Protein AF-A0A2V8HK00-F1 (afdb_monomer)

Foldseek 3Di:
DDPVVLVVVVVVVLVVVDPADPVLVVVLVVQLVPFVLSVLLLPLVVLVVCVVVVVVVDPDAAWDFEQSSAEPVQWDWDADPVGFIFIDGNDRPPTDTDGNVSNLVSHLVSQVRCVVVVNDVDDSVVSSVVSVVVVVVCVVVVHDTRGCRPDPVVVVVVRVVVVPDVVVVVVVVVVQFADADPDDPVVLVVLVVVAPVVVVPPPDDDTHTAGQDDSNCSSDGDGWRDDPDDTDDDDDDDDDPDPDDDDDDPDPDDDDD

Solvent-accessible surface area (backbone atoms only — not comparable to full-atom values): 15952 Å² total; per-residue (Å²): 137,57,69,73,57,54,51,52,52,50,50,55,54,45,53,75,74,43,91,71,58,65,73,46,52,56,46,46,53,57,52,30,70,73,39,71,41,47,31,58,65,61,36,53,75,56,48,62,66,48,45,64,65,48,54,79,77,46,78,93,60,68,69,36,85,32,46,60,74,40,31,70,86,40,50,48,74,52,62,53,97,89,62,46,45,31,47,44,79,74,75,59,95,56,47,45,82,34,44,53,62,56,36,55,52,40,26,43,52,35,44,48,35,32,28,78,72,71,74,38,89,68,54,69,64,59,48,47,49,53,52,50,51,56,50,51,53,36,55,77,74,67,60,76,83,52,45,25,74,72,86,33,58,69,60,35,50,53,56,49,61,76,63,65,48,61,65,61,50,51,52,56,53,55,72,48,48,47,69,79,36,90,65,57,67,73,58,49,52,56,50,58,74,68,48,58,70,71,62,72,68,43,97,56,79,88,84,53,54,32,67,82,58,56,77,85,40,53,86,49,96,78,86,83,74,85,66,103,60,82,82,73,78,84,85,81,82,84,81,81,86,76,83,88,75,90,74,82,79,83,80,81,84,82,80,80,136

pLDDT: mean 76.93, std 23.3, range [20.47, 98.19]

Sequence (257 aa):
MHIDEATREYERWLAARTPVVAGDLQRKHRDMRKDPFRFLRATFYRWVQVTEALAKQLPASPRILAIGDLHVENFGTWRDAEGRLVWGINDFDEADEWPFTYDLIRLAASAILARRIGRIRLKAADICEALLLGYDESLAEGGQPFVLAEEHHWLRDTALNDLRDPVVFWRKLLKRARGEGNVPRPIRTLLGSALPASASASSSSPRFVRRTAGLGSLISASCNRTAGGSPARRKRRCHRRSRGRPARRARFATGIC

Radius of gyration: 21.0 Å; Cα contacts (8 Å, |Δi|>4): 206; chains: 1; bounding box: 59×49×46 Å

Nearest PDB structures (foldseek):
  8i82-assembly1_A  TM=3.324E-01  e=1.751E-01  Streptosporangium roseum
  8axb-assembly1_A  TM=4.466E-01  e=1.978E+00  Scytonema hofmannii
  8i8h-assembly1_A  TM=2.822E-01  e=1.375E+00  Streptosporangium roseum
  2ltv-assembly1_A  TM=3.912E-01  e=2.102E+00  Homo sapiens
  8ea3-assembly1_O  TM=3.096E-01  e=3.413E+00  Scytonema hofmannii

Secondary structure (DSSP, 8-state):
--HHHHHHHHHHHHHHHS---HHHHHHHHHHHTT-HHHHHHH-HHHHHHHHHHHHTTSPP--EEEE-SS--GGGEEEEE-TT--EEEEE---TT-EEEETHHHHHHHHHHHHHHHHTTS--S-HHHHHHHHHHHHHHHHHTT---EETTTT-HHHHHHHHHHH--HHHHHHHHHHHEEEE----HHHHHHHHHTS-HHHHSSSSPPPPEEEPPPTTTTTS--PPP-SSS--PPPPP-------S-------------

Structure (mmCIF, N/CA/C/O backbone):
data_AF-A0A2V8HK00-F1
#
_entry.id   AF-A0A2V8HK00-F1
#
loop_
_atom_site.group_PDB
_atom_site.id
_atom_site.type_symbol
_atom_site.label_atom_id
_atom_site.label_alt_id
_atom_site.label_comp_id
_atom_site.label_asym_id
_atom_site.label_entity_id
_atom_site.label_seq_id
_atom_site.pdbx_PDB_ins_code
_atom_site.Cartn_x
_atom_site.Cartn_y
_atom_site.Cartn_z
_atom_site.occupancy
_atom_site.B_iso_or_equiv
_atom_site.auth_seq_id
_atom_site.auth_comp_id
_atom_site.auth_asym_id
_atom_site.auth_atom_id
_atom_site.pdbx_PDB_model_num
ATOM 1 N N . MET A 1 1 ? -20.428 3.688 -12.304 1.00 75.19 1 MET A N 1
ATOM 2 C CA . MET A 1 1 ? -19.270 3.293 -13.131 1.00 75.19 1 MET A CA 1
ATOM 3 C C . MET A 1 1 ? -18.788 1.907 -12.734 1.00 75.19 1 MET A C 1
ATOM 5 O O . MET A 1 1 ? -18.469 1.689 -11.563 1.00 75.19 1 MET A O 1
ATOM 9 N N . HIS A 1 2 ? -18.774 0.983 -13.695 1.00 89.81 2 HIS A N 1
ATOM 10 C CA . HIS A 1 2 ? -18.240 -0.372 -13.520 1.00 89.81 2 HIS A CA 1
ATOM 11 C C . HIS A 1 2 ? -16.706 -0.359 -13.525 1.00 89.81 2 HIS A C 1
ATOM 13 O O . HIS A 1 2 ? -16.086 0.568 -14.046 1.00 89.81 2 HIS A O 1
ATOM 19 N N . ILE A 1 3 ? -16.073 -1.385 -12.949 1.00 91.06 3 ILE A N 1
ATOM 20 C CA . ILE A 1 3 ? -14.608 -1.435 -12.872 1.00 91.06 3 ILE A CA 1
ATOM 21 C C . ILE A 1 3 ? -13.945 -1.434 -14.254 1.00 91.06 3 ILE A C 1
ATOM 23 O O . ILE A 1 3 ? -12.982 -0.703 -14.452 1.00 91.06 3 ILE A O 1
ATOM 27 N N . ASP A 1 4 ? -14.479 -2.173 -15.226 1.00 93.19 4 ASP A N 1
ATOM 28 C CA . ASP A 1 4 ? -13.868 -2.277 -16.558 1.00 93.19 4 ASP A CA 1
ATOM 29 C C . ASP A 1 4 ? -13.851 -0.936 -17.302 1.00 93.19 4 ASP A C 1
ATOM 31 O O . ASP A 1 4 ? -12.955 -0.643 -18.093 1.00 93.19 4 ASP A O 1
ATOM 35 N N . GLU A 1 5 ? -14.855 -0.098 -17.058 1.00 94.56 5 GLU A N 1
ATOM 36 C CA . GLU A 1 5 ? -14.918 1.271 -17.563 1.00 94.56 5 GLU A CA 1
ATOM 37 C C . GLU A 1 5 ? -13.872 2.157 -16.876 1.00 94.56 5 GLU A C 1
ATOM 39 O O . GLU A 1 5 ? -13.035 2.748 -17.559 1.00 94.56 5 GLU A O 1
ATOM 44 N N . ALA A 1 6 ? -13.826 2.132 -15.539 1.00 93.75 6 ALA A N 1
ATOM 45 C CA . ALA A 1 6 ? -12.843 2.874 -14.751 1.00 93.75 6 ALA A CA 1
ATOM 46 C C . ALA A 1 6 ? -11.393 2.529 -15.138 1.00 93.75 6 ALA A C 1
ATOM 48 O O . ALA A 1 6 ? -10.544 3.412 -15.259 1.00 93.75 6 ALA A O 1
ATOM 49 N N . THR A 1 7 ? -11.099 1.243 -15.353 1.00 94.19 7 THR A N 1
ATOM 50 C CA . THR A 1 7 ? -9.776 0.773 -15.777 1.00 94.19 7 THR A CA 1
ATOM 51 C C . THR A 1 7 ? -9.423 1.278 -17.174 1.00 94.19 7 THR A C 1
ATOM 53 O O . THR A 1 7 ? -8.324 1.795 -17.369 1.00 94.19 7 THR A O 1
ATOM 56 N N . ARG A 1 8 ? -10.352 1.197 -18.138 1.00 94.56 8 ARG A N 1
ATOM 57 C CA . ARG A 1 8 ? -10.130 1.700 -19.505 1.00 94.56 8 ARG A CA 1
ATOM 58 C C . ARG A 1 8 ? -9.914 3.210 -19.537 1.00 94.56 8 ARG A C 1
ATOM 60 O O . ARG A 1 8 ? -9.079 3.695 -20.296 1.00 94.56 8 ARG A O 1
ATOM 67 N N . GLU A 1 9 ? -10.651 3.969 -18.734 1.00 95.25 9 GLU A N 1
ATOM 68 C CA . GLU A 1 9 ? -10.450 5.415 -18.589 1.00 95.25 9 GLU A CA 1
ATOM 69 C C . GLU A 1 9 ? -9.084 5.753 -18.004 1.00 95.25 9 GLU A C 1
ATOM 71 O O . GLU A 1 9 ? -8.350 6.555 -18.586 1.00 95.25 9 GLU A O 1
ATOM 76 N N . TYR A 1 10 ? -8.714 5.095 -16.905 1.00 93.88 10 TYR A N 1
ATOM 77 C CA . TYR A 1 10 ? -7.411 5.284 -16.281 1.00 93.88 10 TYR A CA 1
ATOM 78 C C . TYR A 1 10 ? -6.266 4.959 -17.247 1.00 93.88 10 TYR A C 1
ATOM 80 O O . TYR A 1 10 ? -5.294 5.705 -17.330 1.00 93.88 10 TYR A O 1
ATOM 88 N N . GLU A 1 11 ? -6.380 3.879 -18.016 1.00 94.25 11 GLU A N 1
ATOM 89 C CA . GLU A 1 11 ? -5.340 3.460 -18.958 1.00 94.25 11 GLU A CA 1
ATOM 90 C C . GLU A 1 11 ? -5.217 4.388 -20.163 1.00 94.25 11 GLU A C 1
ATOM 92 O O . GLU A 1 11 ? -4.096 4.686 -20.580 1.00 94.25 11 GLU A O 1
ATOM 97 N N . ARG A 1 12 ? -6.338 4.912 -20.677 1.00 95.38 12 ARG A N 1
ATOM 98 C CA . ARG A 1 12 ? -6.323 5.970 -21.699 1.00 95.38 12 ARG A CA 1
ATOM 99 C C . ARG A 1 12 ? -5.629 7.225 -21.181 1.00 95.38 12 ARG A C 1
ATOM 101 O O . ARG A 1 12 ? -4.757 7.767 -21.857 1.00 95.38 12 ARG A O 1
ATOM 108 N N . TRP A 1 13 ? -5.979 7.661 -19.970 1.00 94.62 13 TRP A N 1
ATOM 109 C CA . TRP A 1 13 ? -5.333 8.805 -19.330 1.00 94.62 13 TRP A CA 1
ATOM 110 C C . TRP A 1 13 ? -3.832 8.564 -19.128 1.00 94.62 13 TRP A C 1
ATOM 112 O O . TRP A 1 13 ? -3.016 9.417 -19.467 1.00 94.62 13 TRP A O 1
ATOM 122 N N . LEU A 1 14 ? -3.454 7.385 -18.636 1.00 91.75 14 LEU A N 1
ATOM 123 C CA . LEU A 1 14 ? -2.068 7.003 -18.386 1.00 91.75 14 LEU A CA 1
ATOM 124 C C . LEU A 1 14 ? -1.236 6.994 -19.676 1.00 91.75 14 LEU A C 1
ATOM 126 O O . LEU A 1 14 ? -0.136 7.547 -19.692 1.00 91.75 14 LEU A O 1
ATOM 130 N N . ALA A 1 15 ? -1.766 6.418 -20.758 1.00 91.94 15 ALA A N 1
ATOM 131 C CA . ALA A 1 15 ? -1.104 6.375 -22.061 1.00 91.94 15 ALA A CA 1
ATOM 132 C C . ALA A 1 15 ? -0.862 7.774 -22.650 1.00 91.94 15 ALA A C 1
ATOM 134 O O . ALA A 1 15 ? 0.130 7.987 -23.343 1.00 91.94 15 ALA A O 1
ATOM 135 N N . ALA A 1 16 ? -1.718 8.746 -22.322 1.00 94.50 16 ALA A N 1
ATOM 136 C CA . ALA A 1 16 ? -1.514 10.142 -22.697 1.00 94.50 16 ALA A CA 1
ATOM 137 C C . ALA A 1 16 ? -0.430 10.855 -21.858 1.00 94.50 16 ALA A C 1
ATOM 139 O O . ALA A 1 16 ? 0.022 11.934 -22.236 1.00 94.50 16 ALA A O 1
ATOM 140 N N . ARG A 1 17 ? -0.010 10.292 -20.713 1.00 91.25 17 ARG A N 1
ATOM 141 C CA . ARG A 1 17 ? 0.993 10.893 -19.808 1.00 91.25 17 ARG A CA 1
ATOM 142 C C . ARG A 1 17 ? 2.379 10.273 -19.913 1.00 91.25 17 ARG A C 1
ATOM 144 O O . ARG A 1 17 ? 3.360 10.946 -19.603 1.00 91.25 17 ARG A O 1
ATOM 151 N N . THR A 1 18 ? 2.477 9.008 -20.303 1.00 87.62 18 THR A N 1
ATOM 152 C CA . THR A 1 18 ? 3.752 8.290 -20.387 1.00 87.62 18 THR A CA 1
ATOM 153 C C . THR A 1 18 ? 3.663 7.144 -21.393 1.00 87.62 18 THR A C 1
ATOM 155 O O . THR A 1 18 ? 2.593 6.551 -21.533 1.00 87.62 18 THR A O 1
ATOM 158 N N . PRO A 1 19 ? 4.773 6.758 -22.051 1.00 86.94 19 PRO A N 1
ATOM 159 C CA . PRO A 1 19 ? 4.806 5.538 -22.845 1.00 86.94 19 PRO A CA 1
ATOM 160 C C . PRO A 1 19 ? 4.410 4.323 -22.000 1.00 86.94 19 PRO A C 1
ATOM 162 O O . PRO A 1 19 ? 4.986 4.080 -20.936 1.00 86.94 19 PRO A O 1
ATOM 165 N N . VAL A 1 20 ? 3.439 3.554 -22.489 1.00 86.06 20 VAL A N 1
ATOM 166 C CA . VAL A 1 20 ? 2.962 2.328 -21.844 1.00 86.06 20 VAL A CA 1
ATOM 167 C C . VAL A 1 20 ? 3.464 1.124 -22.628 1.00 86.06 20 VAL A C 1
ATOM 169 O O . VAL A 1 20 ? 3.204 0.978 -23.820 1.00 86.06 20 VAL A O 1
ATOM 172 N N . VAL A 1 21 ? 4.172 0.225 -21.946 1.00 86.50 21 VAL A N 1
ATOM 173 C CA . VAL A 1 21 ? 4.603 -1.046 -22.531 1.00 86.50 21 VAL A CA 1
ATOM 174 C C . VAL A 1 21 ? 3.441 -2.034 -22.450 1.00 86.50 21 VAL A C 1
ATOM 176 O O . VAL A 1 21 ? 3.120 -2.537 -21.373 1.00 86.50 21 VAL A O 1
ATOM 179 N N . ALA A 1 22 ? 2.821 -2.341 -23.591 1.00 87.06 22 ALA A N 1
ATOM 180 C CA . ALA A 1 22 ? 1.633 -3.199 -23.658 1.00 87.06 22 ALA A CA 1
ATOM 181 C C . ALA A 1 22 ? 1.819 -4.556 -22.950 1.00 87.06 22 ALA A C 1
ATOM 183 O O . ALA A 1 22 ? 0.936 -5.009 -22.221 1.00 87.06 22 ALA A O 1
ATOM 184 N N . GLY A 1 23 ? 2.993 -5.183 -23.093 1.00 87.44 23 GLY A N 1
ATOM 185 C CA . GLY A 1 23 ? 3.302 -6.455 -22.430 1.00 87.44 23 GLY A CA 1
ATOM 186 C C . GLY A 1 23 ? 3.331 -6.374 -20.896 1.00 87.44 23 GLY A C 1
ATOM 187 O O . GLY A 1 23 ? 2.934 -7.332 -20.224 1.00 87.44 23 GLY A O 1
ATOM 188 N N . ASP A 1 24 ? 3.752 -5.237 -20.335 1.00 85.38 24 ASP A N 1
ATOM 189 C CA . ASP A 1 24 ? 3.750 -5.002 -18.887 1.00 85.38 24 ASP A CA 1
ATOM 190 C C . ASP A 1 24 ? 2.343 -4.675 -18.380 1.00 85.38 24 ASP A C 1
ATOM 192 O O . ASP A 1 24 ? 1.948 -5.178 -17.327 1.00 85.38 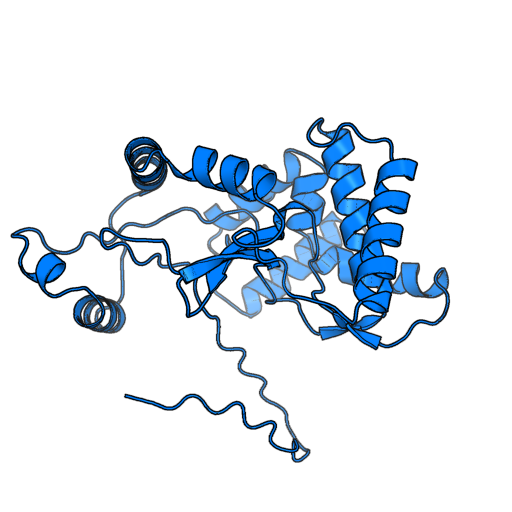24 ASP A O 1
ATOM 196 N N . LEU A 1 25 ? 1.543 -3.942 -19.162 1.00 88.44 25 LEU A N 1
ATOM 197 C CA . LEU A 1 25 ? 0.139 -3.677 -18.838 1.00 88.44 25 LEU A CA 1
ATOM 198 C C . LEU A 1 25 ? -0.692 -4.970 -18.806 1.00 88.44 25 LEU A C 1
ATOM 200 O O . LEU A 1 25 ? -1.369 -5.257 -17.820 1.00 88.44 25 LEU A O 1
ATOM 204 N N . GLN A 1 26 ? -0.559 -5.825 -19.824 1.00 90.62 26 GLN A N 1
ATOM 205 C CA . GLN A 1 26 ? -1.214 -7.139 -19.844 1.00 90.62 26 GLN A CA 1
ATOM 206 C C . GLN A 1 26 ? -0.773 -8.021 -18.671 1.00 90.62 26 GLN A C 1
ATOM 208 O O . GLN A 1 26 ? -1.563 -8.788 -18.115 1.00 90.62 26 GLN A O 1
ATOM 213 N N . ARG A 1 27 ? 0.503 -7.938 -18.275 1.00 89.25 27 ARG A N 1
ATOM 214 C CA . ARG A 1 27 ? 1.000 -8.648 -17.093 1.00 89.25 27 ARG A CA 1
ATOM 215 C C . ARG A 1 27 ? 0.365 -8.110 -15.819 1.00 89.25 27 ARG A C 1
ATOM 217 O O . ARG A 1 27 ? -0.092 -8.924 -15.021 1.00 89.25 27 ARG A O 1
ATOM 224 N N . LYS A 1 28 ? 0.274 -6.785 -15.672 1.00 90.38 28 LYS A N 1
ATOM 225 C CA . LYS A 1 28 ? -0.437 -6.137 -14.566 1.00 90.38 28 LYS A CA 1
ATOM 226 C C . LYS A 1 28 ? -1.869 -6.668 -14.483 1.00 90.38 28 LYS A C 1
ATOM 228 O O . LYS A 1 28 ? -2.275 -7.111 -13.419 1.00 90.38 28 LYS A O 1
ATOM 233 N N . HIS A 1 29 ? -2.594 -6.748 -15.600 1.00 93.06 29 HIS A N 1
ATOM 234 C CA . HIS A 1 29 ? -3.953 -7.314 -15.648 1.00 93.06 29 HIS A CA 1
ATOM 235 C C . HIS A 1 29 ? -4.031 -8.767 -15.194 1.00 93.06 29 HIS A C 1
ATOM 237 O O . HIS A 1 29 ? -4.924 -9.125 -14.428 1.00 93.06 29 HIS A O 1
ATOM 243 N N . ARG A 1 30 ? -3.102 -9.616 -15.647 1.00 94.12 30 ARG A N 1
ATOM 244 C CA . ARG A 1 30 ? -3.041 -11.013 -15.194 1.00 94.12 30 ARG A CA 1
ATOM 245 C C . ARG A 1 30 ? -2.756 -11.111 -13.700 1.00 94.12 30 ARG A C 1
ATOM 247 O O . ARG A 1 30 ? -3.342 -11.955 -13.037 1.00 94.12 30 ARG A O 1
ATOM 254 N N . ASP A 1 31 ? -1.873 -10.267 -13.175 1.00 91.62 31 ASP A N 1
ATOM 255 C CA . ASP A 1 31 ? -1.537 -10.261 -11.753 1.00 91.62 31 ASP A CA 1
ATOM 256 C C . ASP A 1 31 ? -2.676 -9.706 -10.885 1.00 91.62 31 ASP A C 1
ATOM 258 O O . ASP A 1 31 ? -2.922 -10.252 -9.812 1.00 91.62 31 ASP A O 1
ATOM 262 N N . MET A 1 32 ? -3.409 -8.692 -11.361 1.00 93.38 32 MET A N 1
ATOM 263 C CA . MET A 1 32 ? -4.623 -8.174 -10.711 1.00 93.38 32 MET A CA 1
ATOM 264 C C . MET A 1 32 ? -5.703 -9.245 -10.571 1.00 93.38 32 MET A C 1
ATOM 266 O O . MET A 1 32 ? -6.367 -9.314 -9.545 1.00 93.38 32 MET A O 1
ATOM 270 N N . ARG A 1 33 ? -5.856 -10.106 -11.582 1.00 94.50 33 ARG A N 1
ATOM 271 C CA . ARG A 1 33 ? -6.862 -11.178 -11.597 1.00 94.50 33 ARG A CA 1
ATOM 272 C C . ARG A 1 33 ? -6.576 -12.333 -10.638 1.00 94.50 33 ARG A C 1
ATOM 274 O O . ARG A 1 33 ? -7.453 -13.162 -10.435 1.00 94.50 33 ARG A O 1
ATOM 281 N N . LYS A 1 34 ? -5.370 -12.420 -10.071 1.00 95.38 34 LYS A N 1
ATOM 282 C CA . LYS A 1 34 ? -4.993 -13.546 -9.202 1.00 95.38 34 LYS A CA 1
ATOM 283 C C . LYS A 1 34 ? -5.759 -13.557 -7.889 1.00 95.38 34 LYS A C 1
ATOM 285 O O . LYS A 1 34 ? -6.042 -14.638 -7.388 1.00 95.38 34 LYS A O 1
ATOM 290 N N . ASP A 1 35 ? -6.060 -12.384 -7.336 1.00 96.06 35 ASP A N 1
ATOM 291 C CA . ASP A 1 35 ? -6.835 -12.268 -6.108 1.00 96.06 35 ASP A CA 1
ATOM 292 C C . ASP A 1 35 ? -7.286 -10.825 -5.808 1.00 96.06 35 ASP A C 1
ATOM 294 O O . ASP A 1 35 ? -6.683 -9.864 -6.300 1.00 96.06 35 ASP A O 1
ATOM 298 N N . PRO A 1 36 ? -8.300 -10.654 -4.934 1.00 95.62 36 PRO A N 1
ATOM 299 C CA . PRO A 1 36 ? -8.813 -9.340 -4.551 1.00 95.62 36 PRO A CA 1
ATOM 300 C C . PRO A 1 36 ? -7.781 -8.409 -3.904 1.00 95.62 36 PRO A C 1
ATOM 302 O O . PRO A 1 36 ? -7.864 -7.193 -4.068 1.00 95.62 36 PRO A O 1
ATOM 305 N N . PHE A 1 37 ? -6.809 -8.949 -3.164 1.00 95.69 37 PHE A N 1
ATOM 306 C CA . PHE A 1 37 ? -5.805 -8.135 -2.483 1.00 95.69 37 PHE A CA 1
ATOM 307 C C . PHE A 1 37 ? -4.845 -7.487 -3.490 1.00 95.69 37 PHE A C 1
ATOM 309 O O . PHE A 1 37 ? -4.577 -6.288 -3.421 1.00 95.69 37 PHE A O 1
ATOM 316 N N . ARG A 1 38 ? -4.371 -8.250 -4.479 1.00 94.56 38 ARG A N 1
ATOM 317 C CA . ARG A 1 38 ? -3.579 -7.730 -5.602 1.00 94.56 38 ARG A CA 1
ATOM 318 C C . ARG A 1 38 ? -4.366 -6.725 -6.428 1.00 94.56 38 ARG A C 1
ATOM 320 O O . ARG A 1 38 ? -3.801 -5.707 -6.818 1.00 94.56 38 ARG A O 1
ATOM 327 N N . PHE A 1 39 ? -5.647 -6.989 -6.664 1.00 95.06 39 PHE A N 1
ATOM 328 C CA . PHE A 1 39 ? -6.525 -6.048 -7.342 1.00 95.06 39 PHE A CA 1
ATOM 329 C C . PHE A 1 39 ? -6.575 -4.694 -6.610 1.00 95.06 39 PHE A C 1
ATOM 331 O O . PHE A 1 39 ? -6.203 -3.690 -7.212 1.00 95.06 39 PHE A O 1
ATOM 338 N N . LEU A 1 40 ? -6.891 -4.670 -5.304 1.00 94.75 40 LEU A N 1
ATOM 339 C CA . LEU A 1 40 ? -6.953 -3.434 -4.500 1.00 94.75 40 LEU A CA 1
ATOM 340 C C . LEU A 1 40 ? -5.678 -2.586 -4.630 1.00 94.75 40 LEU A C 1
ATOM 342 O O . LEU A 1 40 ? -5.756 -1.367 -4.805 1.00 94.75 40 LEU A O 1
ATOM 346 N N . ARG A 1 41 ? -4.514 -3.240 -4.555 1.00 92.25 41 ARG A N 1
ATOM 347 C CA . ARG A 1 41 ? -3.194 -2.597 -4.645 1.00 92.25 41 ARG A CA 1
ATOM 348 C C . ARG A 1 41 ? -2.879 -2.032 -6.022 1.00 92.25 41 ARG A C 1
ATOM 350 O O . ARG A 1 41 ? -2.136 -1.076 -6.157 1.00 92.25 41 ARG A O 1
ATOM 357 N N . ALA A 1 42 ? -3.388 -2.654 -7.075 1.00 92.31 42 ALA A N 1
ATOM 358 C CA . ALA A 1 42 ? -3.078 -2.251 -8.440 1.00 92.31 42 ALA A CA 1
ATOM 359 C C . ALA A 1 42 ? -3.998 -1.145 -8.972 1.00 92.31 42 ALA A C 1
ATOM 361 O O . ALA A 1 42 ? -3.705 -0.566 -10.029 1.00 92.31 42 ALA A O 1
ATOM 362 N N . THR A 1 43 ? -5.107 -0.889 -8.274 1.00 93.12 43 THR A N 1
ATOM 363 C CA . THR A 1 43 ? -6.187 0.003 -8.698 1.00 93.12 43 THR A CA 1
ATOM 364 C C . THR A 1 43 ? -6.417 1.147 -7.707 1.00 93.12 43 THR A C 1
ATOM 366 O O . THR A 1 43 ? -7.555 1.405 -7.317 1.00 93.12 43 THR A O 1
ATOM 369 N N . PHE A 1 44 ? -5.363 1.864 -7.301 1.00 92.56 44 PHE A N 1
ATOM 370 C CA . PHE A 1 44 ? -5.509 3.054 -6.447 1.00 92.56 44 PHE A CA 1
ATOM 371 C C . PHE A 1 44 ? -6.437 4.119 -7.064 1.00 92.56 44 PHE A C 1
ATOM 373 O O . PHE A 1 44 ? -7.278 4.681 -6.372 1.00 92.56 44 PHE A O 1
ATOM 380 N N . TYR A 1 45 ? -6.412 4.307 -8.389 1.00 92.31 45 TYR A N 1
ATOM 381 C CA . TYR A 1 45 ? -7.372 5.182 -9.083 1.00 92.31 45 TYR A CA 1
ATOM 382 C C . TYR A 1 45 ? -8.834 4.817 -8.778 1.00 92.31 45 TYR A C 1
ATOM 384 O O . TYR A 1 45 ? -9.689 5.691 -8.659 1.00 92.31 45 TYR A O 1
ATOM 392 N N . ARG A 1 46 ? -9.130 3.520 -8.613 1.00 92.62 46 ARG A N 1
ATOM 393 C CA . ARG A 1 46 ? -10.473 3.057 -8.269 1.00 92.62 46 ARG A CA 1
ATOM 394 C C . ARG A 1 46 ? -10.803 3.368 -6.817 1.00 92.62 46 ARG A C 1
ATOM 396 O O . ARG A 1 46 ? -11.951 3.688 -6.533 1.00 92.62 46 ARG A O 1
ATOM 403 N N . TRP A 1 47 ? -9.818 3.288 -5.923 1.00 91.81 47 TRP A N 1
ATOM 404 C CA . TRP A 1 47 ? -9.975 3.693 -4.528 1.00 91.81 47 TRP A CA 1
ATOM 405 C C . TRP A 1 47 ? -10.428 5.143 -4.423 1.00 91.81 47 TRP A C 1
ATOM 407 O O . TRP A 1 47 ? -11.453 5.407 -3.812 1.00 91.81 47 TRP A O 1
ATOM 417 N N . VAL A 1 48 ? -9.743 6.051 -5.117 1.00 90.94 48 VAL A N 1
ATOM 418 C CA . VAL A 1 48 ? -10.093 7.479 -5.142 1.00 90.94 48 VAL A CA 1
ATOM 419 C C . VAL A 1 48 ? -11.538 7.719 -5.603 1.00 90.94 48 VAL A C 1
ATOM 421 O O . VAL A 1 48 ? -12.248 8.541 -5.040 1.00 90.94 48 VAL A O 1
ATOM 424 N N . GLN A 1 49 ? -12.021 6.965 -6.590 1.00 90.38 49 GLN A N 1
ATOM 425 C CA . GLN A 1 49 ? -13.404 7.102 -7.065 1.00 90.38 49 GLN A CA 1
ATOM 426 C C . GLN A 1 49 ? -14.445 6.591 -6.062 1.00 90.38 49 GLN A C 1
ATOM 428 O O . GLN A 1 49 ? -15.578 7.064 -6.055 1.00 90.38 49 GLN A O 1
ATOM 433 N N . VAL A 1 50 ? -14.107 5.580 -5.254 1.00 88.75 50 VAL A N 1
ATOM 434 C CA . VAL A 1 50 ? -15.039 5.043 -4.248 1.00 88.75 50 VAL A CA 1
ATOM 435 C C . VAL A 1 50 ? -14.959 5.800 -2.928 1.00 88.75 50 VAL A C 1
ATOM 437 O O . VAL A 1 50 ? -15.940 5.807 -2.186 1.00 88.75 50 VAL A O 1
ATOM 440 N N . THR A 1 51 ? -13.840 6.467 -2.636 1.00 85.69 51 THR A N 1
ATOM 441 C CA . THR A 1 51 ? -13.698 7.246 -1.405 1.00 85.69 51 THR A CA 1
ATOM 442 C C . THR A 1 51 ? -14.627 8.451 -1.372 1.00 85.69 51 THR A C 1
ATOM 444 O O . THR A 1 51 ? -15.071 8.813 -0.293 1.00 85.69 51 THR A O 1
ATOM 447 N N . GLU A 1 52 ? -15.017 9.030 -2.509 1.00 78.56 52 GLU A N 1
ATOM 448 C CA . GLU A 1 52 ? -16.054 10.077 -2.547 1.00 78.56 52 GLU A CA 1
ATOM 449 C C . GLU A 1 52 ? -17.415 9.575 -2.044 1.00 78.56 52 GLU A C 1
ATOM 451 O O . GLU A 1 52 ? -18.131 10.283 -1.335 1.00 78.56 52 GLU A O 1
ATOM 456 N N . ALA A 1 53 ? -17.777 8.335 -2.381 1.00 83.25 53 ALA A N 1
ATOM 457 C CA . ALA A 1 53 ? -18.998 7.714 -1.879 1.00 83.25 53 ALA A CA 1
ATOM 458 C C . ALA A 1 53 ? -18.870 7.354 -0.391 1.00 83.25 53 ALA A C 1
ATOM 460 O O . ALA A 1 53 ? -19.829 7.514 0.365 1.00 83.25 53 ALA A O 1
ATOM 461 N N . LEU A 1 54 ? -17.679 6.914 0.027 1.00 83.25 54 LEU A N 1
ATOM 462 C CA . LEU A 1 54 ? -17.358 6.624 1.423 1.00 83.25 54 LEU A CA 1
ATOM 463 C C . LEU A 1 54 ? -17.382 7.892 2.291 1.00 83.25 54 LEU A C 1
ATOM 465 O O . LEU A 1 54 ? -17.864 7.839 3.415 1.00 83.25 54 LEU A O 1
ATOM 469 N N . ALA A 1 55 ? -16.946 9.037 1.757 1.00 83.88 55 ALA A N 1
ATOM 470 C CA . ALA A 1 55 ? -16.930 10.330 2.445 1.00 83.88 55 ALA A CA 1
ATOM 471 C C . ALA A 1 55 ? -18.293 10.688 3.045 1.00 83.88 55 ALA A C 1
ATOM 473 O O . ALA A 1 55 ? -18.369 11.258 4.125 1.00 83.88 55 ALA A O 1
ATOM 474 N N . LYS A 1 56 ? -19.375 10.324 2.344 1.00 84.75 56 LYS A N 1
ATOM 475 C CA . LYS A 1 56 ? -20.760 10.586 2.759 1.00 84.75 56 LYS A CA 1
ATOM 476 C C . LYS A 1 56 ? -21.217 9.725 3.940 1.00 84.75 56 LYS A C 1
ATOM 478 O O . LYS A 1 56 ? -22.238 10.030 4.540 1.00 84.75 56 LYS A O 1
ATOM 483 N N . GLN A 1 57 ? -20.504 8.639 4.229 1.00 87.69 57 GLN A N 1
ATOM 484 C CA . GLN A 1 57 ? -20.820 7.678 5.292 1.00 87.69 57 GLN A CA 1
ATOM 485 C C . GLN A 1 57 ? -19.903 7.830 6.508 1.00 87.69 57 GLN A C 1
ATOM 487 O O . GLN A 1 57 ? -20.132 7.188 7.530 1.00 87.69 57 GLN A O 1
ATOM 492 N N . LEU A 1 58 ? -18.851 8.642 6.397 1.00 87.06 58 LEU A N 1
ATOM 493 C CA . LEU A 1 58 ? -17.873 8.841 7.455 1.00 87.06 58 LEU A CA 1
ATOM 494 C C . LEU A 1 58 ? -18.102 10.179 8.160 1.00 87.06 58 LEU A C 1
ATOM 496 O O . LEU A 1 58 ? -18.479 11.158 7.512 1.00 87.06 58 LEU A O 1
ATOM 500 N N . PRO A 1 59 ? -17.827 10.256 9.472 1.00 88.00 59 PRO A N 1
ATOM 501 C CA . PRO A 1 59 ? -17.809 11.531 10.166 1.00 88.00 59 PRO A CA 1
ATOM 502 C C . PRO A 1 59 ? -16.725 12.443 9.583 1.00 88.00 59 PRO A C 1
ATOM 504 O O . PRO A 1 59 ? -15.654 11.992 9.153 1.00 88.00 59 PRO A O 1
ATOM 507 N N . ALA A 1 60 ? -16.991 13.750 9.612 1.00 88.62 60 ALA A N 1
ATOM 508 C CA . ALA A 1 60 ? -15.987 14.748 9.279 1.00 88.62 60 ALA A CA 1
ATOM 509 C C . ALA A 1 60 ? -14.741 14.523 10.149 1.00 88.62 60 ALA A C 1
ATOM 511 O O . ALA A 1 60 ? -14.835 14.384 11.365 1.00 88.62 60 ALA A O 1
ATOM 512 N N . SER A 1 61 ? -13.579 14.444 9.507 1.00 92.50 61 SER A N 1
ATOM 513 C CA . SER A 1 61 ? -12.317 14.074 10.150 1.00 92.50 61 SER A CA 1
ATOM 514 C C . SER A 1 61 ? -11.210 15.045 9.729 1.00 92.50 61 SER A C 1
ATOM 516 O O . SER A 1 61 ? -11.240 15.521 8.586 1.00 92.50 61 SER A O 1
ATOM 518 N N . PRO A 1 62 ? -10.222 15.338 10.599 1.00 94.19 62 PRO A N 1
ATOM 519 C CA . PRO A 1 62 ? -9.084 16.177 10.249 1.00 94.19 62 PRO A CA 1
ATOM 520 C C . PRO A 1 62 ? -8.373 15.688 8.990 1.00 94.19 62 PRO A C 1
ATOM 522 O O . PRO A 1 62 ? -8.151 14.486 8.801 1.00 94.19 62 PRO A O 1
ATOM 525 N N . ARG A 1 63 ? -8.008 16.641 8.131 1.00 94.44 63 ARG A N 1
ATOM 526 C CA . ARG A 1 63 ? -7.188 16.373 6.953 1.00 94.44 63 ARG A CA 1
ATOM 527 C C . ARG A 1 63 ? -5.723 16.453 7.347 1.00 94.44 63 ARG A C 1
ATOM 529 O O . ARG A 1 63 ? -5.298 17.445 7.933 1.00 94.44 63 ARG A O 1
ATOM 536 N N . ILE A 1 64 ? -4.972 15.420 7.001 1.00 94.25 64 ILE A N 1
ATOM 537 C CA . ILE A 1 64 ? -3.530 15.331 7.217 1.00 94.25 64 ILE A CA 1
ATOM 538 C C . ILE A 1 64 ? -2.845 15.034 5.888 1.00 94.25 64 ILE A C 1
ATOM 540 O O . ILE A 1 64 ? -3.506 14.683 4.909 1.00 94.25 64 ILE A O 1
ATOM 544 N N . LEU A 1 65 ? -1.517 15.141 5.860 1.00 95.50 65 LEU A N 1
ATOM 545 C CA . LEU A 1 65 ? -0.737 14.564 4.773 1.00 95.50 65 LEU A CA 1
ATOM 546 C C . LEU A 1 65 ? -0.808 13.035 4.886 1.00 95.50 65 LEU A C 1
ATOM 548 O O . LEU A 1 65 ? -0.04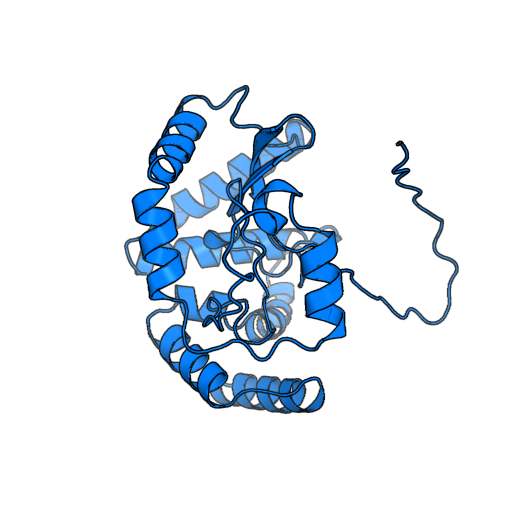4 12.422 5.628 1.00 95.50 65 LEU A O 1
ATOM 552 N N . ALA A 1 66 ? -1.777 12.453 4.189 1.00 93.31 66 ALA A N 1
ATOM 553 C CA . ALA A 1 66 ? -2.035 11.025 4.154 1.00 93.31 66 ALA A CA 1
ATOM 554 C C . ALA A 1 66 ? -1.168 10.352 3.083 1.00 93.31 66 ALA A C 1
ATOM 556 O O . ALA A 1 66 ? -0.696 10.993 2.143 1.00 93.31 66 ALA A O 1
ATOM 557 N N . ILE A 1 67 ? -0.987 9.045 3.215 1.00 94.00 67 ILE A N 1
ATOM 558 C CA . ILE A 1 67 ? -0.212 8.188 2.315 1.00 94.00 67 ILE A CA 1
ATOM 559 C C . ILE A 1 67 ? -0.976 7.919 1.019 1.00 94.00 67 ILE A C 1
ATOM 561 O O . ILE A 1 67 ? -0.373 7.821 -0.049 1.00 94.00 67 ILE A O 1
ATOM 565 N N . GLY A 1 68 ? -2.301 7.778 1.105 1.00 92.12 68 GLY A N 1
ATOM 566 C CA . GLY A 1 68 ? -3.163 7.480 -0.031 1.00 92.12 68 GLY A CA 1
ATOM 567 C C . GLY A 1 68 ? -3.222 5.981 -0.313 1.00 92.12 68 GLY A C 1
ATOM 568 O O . GLY A 1 68 ? -4.252 5.352 -0.068 1.00 92.12 68 GLY A O 1
ATOM 569 N N . ASP A 1 69 ? -2.137 5.382 -0.816 1.00 93.06 69 ASP A N 1
ATOM 570 C CA . ASP A 1 69 ? -2.105 3.958 -1.204 1.00 93.06 69 ASP A CA 1
ATOM 571 C C . ASP A 1 69 ? -1.768 2.992 -0.045 1.00 93.06 69 ASP A C 1
ATOM 573 O O . ASP A 1 69 ? -1.251 1.894 -0.257 1.00 93.06 69 ASP A O 1
ATOM 577 N N . LEU A 1 70 ? -2.090 3.361 1.201 1.00 94.94 70 LEU A N 1
ATOM 578 C CA . LEU A 1 70 ? -1.714 2.563 2.368 1.00 94.94 70 LEU A CA 1
ATOM 579 C C . LEU A 1 70 ? -2.351 1.163 2.353 1.00 94.94 70 LEU A C 1
ATOM 581 O O . LEU A 1 70 ? -3.569 0.994 2.279 1.00 94.94 70 LEU A O 1
ATOM 585 N N . HIS A 1 71 ? -1.515 0.132 2.466 1.00 94.94 71 HIS A N 1
ATOM 586 C CA . HIS A 1 71 ? -1.938 -1.268 2.512 1.00 94.94 71 HIS A CA 1
ATOM 587 C C . HIS A 1 71 ? -0.912 -2.137 3.261 1.00 94.94 71 HIS A C 1
ATOM 589 O O . HIS A 1 71 ? 0.253 -1.759 3.363 1.00 94.94 71 HIS A O 1
ATOM 595 N N . VAL A 1 72 ? -1.268 -3.349 3.709 1.00 94.31 72 VAL A N 1
ATOM 596 C CA . VAL A 1 72 ? -0.355 -4.188 4.530 1.00 94.31 72 VAL A CA 1
ATOM 597 C C . VAL A 1 72 ? 1.005 -4.489 3.874 1.00 94.31 72 VAL A C 1
ATOM 599 O O . VAL A 1 72 ? 2.012 -4.577 4.562 1.00 94.31 72 VAL A O 1
ATOM 602 N N . GLU A 1 73 ? 1.087 -4.576 2.540 1.00 90.44 73 GLU A N 1
ATOM 603 C CA . GLU A 1 73 ? 2.366 -4.761 1.821 1.00 90.44 73 GLU A CA 1
ATOM 604 C C . GLU A 1 73 ? 3.136 -3.444 1.555 1.00 90.44 73 GLU A C 1
ATOM 606 O O . GLU A 1 73 ? 4.114 -3.438 0.807 1.00 90.44 73 GLU A O 1
ATOM 611 N N . ASN A 1 74 ? 2.679 -2.311 2.099 1.00 90.94 74 ASN A N 1
ATOM 612 C CA . ASN A 1 74 ? 3.356 -1.014 1.985 1.00 90.94 74 ASN A CA 1
ATOM 613 C C . ASN A 1 74 ? 4.429 -0.884 3.073 1.00 90.94 74 ASN A C 1
ATOM 615 O O . ASN A 1 74 ? 5.375 -0.104 2.922 1.00 90.94 74 ASN A O 1
ATOM 619 N N . PHE A 1 75 ? 4.292 -1.682 4.134 1.00 90.50 75 PHE A N 1
ATOM 620 C CA . PHE A 1 75 ? 5.219 -1.765 5.244 1.00 90.50 75 PHE A CA 1
ATOM 621 C C . PHE A 1 75 ? 6.439 -2.616 4.901 1.00 90.50 75 PHE A C 1
ATOM 623 O O . PHE A 1 75 ? 6.370 -3.578 4.134 1.00 90.50 75 PHE A O 1
ATOM 630 N N . GLY A 1 76 ? 7.585 -2.251 5.455 1.00 87.50 76 GLY A N 1
ATOM 631 C CA . GLY A 1 76 ? 8.833 -2.979 5.279 1.00 87.50 76 GLY A CA 1
ATOM 632 C C . GLY A 1 76 ? 9.961 -2.308 6.035 1.00 87.50 76 GLY A C 1
ATOM 633 O O . GLY A 1 76 ? 9.725 -1.401 6.825 1.00 87.50 76 GLY A O 1
ATOM 634 N N . THR A 1 77 ? 11.178 -2.788 5.803 1.00 87.12 77 THR A N 1
ATOM 635 C CA . THR A 1 77 ? 12.341 -2.386 6.591 1.00 87.12 77 THR A CA 1
ATOM 636 C C . THR A 1 77 ? 13.397 -1.675 5.757 1.00 87.12 77 THR A C 1
ATOM 638 O O . THR A 1 77 ? 13.709 -2.108 4.641 1.00 87.12 77 THR A O 1
ATOM 641 N N . TRP A 1 78 ? 14.014 -0.647 6.328 1.00 85.75 78 TRP A N 1
ATOM 642 C CA . TRP A 1 78 ? 15.190 0.036 5.783 1.00 85.75 78 TRP A CA 1
ATOM 643 C C . TRP A 1 78 ? 16.177 0.370 6.904 1.00 85.75 78 TRP A C 1
ATOM 645 O O . TRP A 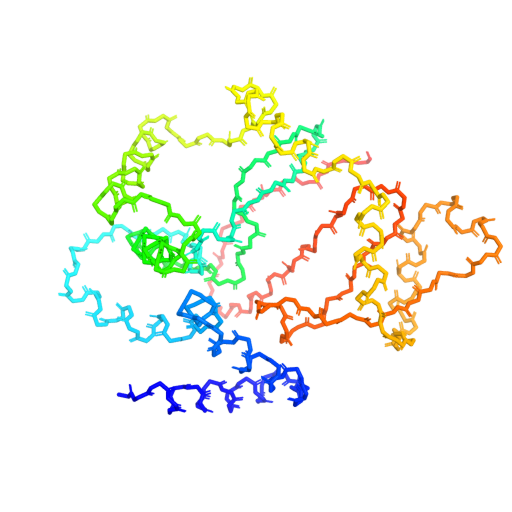1 78 ? 15.928 0.074 8.069 1.00 85.75 78 TRP A O 1
ATOM 655 N N . ARG A 1 79 ? 17.331 0.935 6.540 1.00 86.75 79 ARG A N 1
ATOM 656 C CA . ARG A 1 79 ? 18.306 1.444 7.506 1.00 86.75 79 ARG A CA 1
ATOM 657 C C . ARG A 1 79 ? 18.259 2.963 7.543 1.00 86.75 79 ARG A C 1
ATOM 659 O O . ARG A 1 79 ? 18.157 3.578 6.479 1.00 86.75 79 ARG A O 1
ATOM 666 N N . ASP A 1 80 ? 18.293 3.532 8.741 1.00 87.31 80 ASP A N 1
ATOM 667 C CA . ASP A 1 80 ? 18.445 4.975 8.938 1.00 87.31 80 ASP A CA 1
ATOM 668 C C . ASP A 1 80 ? 19.901 5.432 8.722 1.00 87.31 80 ASP A C 1
ATOM 670 O O . ASP A 1 80 ? 20.732 4.669 8.215 1.00 87.31 80 ASP A O 1
ATOM 674 N N . ALA A 1 81 ? 20.193 6.696 9.041 1.00 87.56 81 ALA A N 1
ATOM 675 C CA . ALA A 1 81 ? 21.517 7.286 8.851 1.00 87.56 81 ALA A CA 1
ATOM 676 C C . ALA A 1 81 ? 22.587 6.619 9.734 1.00 87.56 81 ALA A C 1
ATOM 678 O O . ALA A 1 81 ? 23.733 6.484 9.312 1.00 87.56 81 ALA A O 1
ATOM 679 N N . GLU A 1 82 ? 22.192 6.126 10.905 1.00 88.12 82 GLU A N 1
ATOM 680 C CA . GLU A 1 82 ? 23.032 5.415 11.869 1.00 88.12 82 GLU A CA 1
ATOM 681 C C . GLU A 1 82 ? 23.133 3.909 11.556 1.00 88.12 82 GLU A C 1
ATOM 683 O O . GLU A 1 82 ? 23.835 3.156 12.231 1.00 88.12 82 GLU A O 1
ATOM 688 N N . GLY A 1 83 ? 22.437 3.438 10.518 1.00 86.69 83 GLY A N 1
ATOM 689 C CA . GLY A 1 83 ? 22.430 2.041 10.105 1.00 86.69 83 GLY A CA 1
ATOM 690 C C . GLY A 1 83 ? 21.491 1.144 10.918 1.00 86.69 83 GLY A C 1
ATOM 691 O O . GLY A 1 83 ? 21.491 -0.074 10.691 1.00 86.69 83 GLY A O 1
ATOM 692 N N . ARG A 1 84 ? 20.675 1.695 11.824 1.00 87.69 84 ARG A N 1
ATOM 693 C CA . ARG A 1 84 ? 19.677 0.959 12.614 1.00 87.69 84 ARG A CA 1
ATOM 694 C C . ARG A 1 84 ? 18.546 0.479 11.712 1.00 87.69 84 ARG A C 1
ATOM 696 O O . ARG A 1 84 ? 18.174 1.138 10.744 1.00 87.69 84 ARG A O 1
ATOM 703 N N . LEU A 1 85 ? 18.021 -0.712 11.999 1.00 88.06 85 LEU A N 1
ATOM 704 C CA . LEU A 1 85 ? 16.925 -1.292 11.224 1.00 88.06 85 LEU A CA 1
ATOM 705 C C . LEU A 1 85 ? 15.604 -0.651 11.661 1.00 88.06 85 LEU A C 1
ATOM 707 O O . LEU A 1 85 ? 15.186 -0.824 12.802 1.00 88.06 85 LEU A O 1
ATOM 711 N N . VAL A 1 86 ? 14.956 0.056 10.744 1.00 89.62 86 VAL A N 1
ATOM 712 C CA . VAL A 1 86 ? 13.669 0.727 10.949 1.00 89.62 86 VAL A CA 1
ATOM 713 C C . VAL A 1 86 ? 12.592 -0.033 10.193 1.00 89.62 86 VAL A C 1
ATOM 715 O O . VAL A 1 86 ? 12.845 -0.533 9.093 1.00 89.62 86 VAL A O 1
ATOM 718 N N . TRP A 1 87 ? 11.398 -0.113 10.773 1.00 90.31 87 TRP A N 1
ATOM 719 C CA . TRP A 1 87 ? 10.197 -0.605 10.111 1.00 90.31 87 TRP A CA 1
ATOM 720 C C . TRP A 1 87 ? 9.203 0.535 9.894 1.00 90.31 87 TRP A C 1
ATOM 722 O O . TRP A 1 87 ? 9.065 1.428 10.722 1.00 90.31 87 TRP A O 1
ATOM 732 N N . GLY A 1 88 ? 8.496 0.508 8.770 1.00 90.88 88 GLY A N 1
ATOM 733 C CA . GLY A 1 88 ? 7.424 1.458 8.507 1.00 90.88 88 GLY A CA 1
ATOM 734 C C . GLY A 1 88 ? 7.030 1.497 7.038 1.00 90.88 88 GLY A C 1
ATOM 735 O O . GLY A 1 88 ? 7.190 0.518 6.307 1.00 90.88 88 GLY A O 1
ATOM 736 N N . ILE A 1 89 ? 6.510 2.641 6.600 1.00 91.12 89 ILE A N 1
ATOM 737 C CA . ILE A 1 89 ? 5.923 2.839 5.271 1.00 91.12 89 ILE A CA 1
ATOM 738 C C . ILE A 1 89 ? 7.015 3.139 4.233 1.00 91.12 89 ILE A C 1
ATOM 740 O O . ILE A 1 89 ? 7.848 4.020 4.423 1.00 91.12 89 ILE A O 1
ATOM 744 N N . ASN A 1 90 ? 7.013 2.403 3.116 1.00 83.31 90 ASN A N 1
ATOM 745 C CA . ASN A 1 90 ? 8.083 2.471 2.109 1.00 83.31 90 ASN A CA 1
ATOM 746 C C . ASN A 1 90 ? 7.822 3.373 0.892 1.00 83.31 90 ASN A C 1
ATOM 748 O O . ASN A 1 90 ? 8.754 3.582 0.112 1.00 83.31 90 ASN A O 1
ATOM 752 N N . ASP A 1 91 ? 6.583 3.795 0.648 1.00 82.69 91 ASP A N 1
ATOM 753 C CA . ASP A 1 91 ? 6.184 4.478 -0.591 1.00 82.69 91 ASP A CA 1
ATOM 754 C C . ASP A 1 91 ? 5.143 5.561 -0.296 1.00 82.69 91 ASP A C 1
ATOM 756 O O . ASP A 1 91 ? 4.303 5.369 0.580 1.00 82.69 91 ASP A O 1
ATOM 760 N N . PHE A 1 92 ? 5.256 6.686 -1.001 1.00 89.12 92 PHE A N 1
ATOM 761 C CA . PHE A 1 92 ? 4.479 7.918 -0.812 1.00 89.12 92 PHE A CA 1
ATOM 762 C C . PHE A 1 92 ? 4.155 8.583 -2.165 1.00 89.12 92 PHE A C 1
ATOM 764 O O . PHE A 1 92 ? 3.921 9.792 -2.220 1.00 89.12 92 PHE A O 1
ATOM 771 N N . ASP A 1 93 ? 4.201 7.830 -3.272 1.00 86.25 93 ASP A N 1
ATOM 772 C CA . ASP A 1 93 ? 3.938 8.345 -4.626 1.00 86.25 93 ASP A CA 1
ATOM 773 C C . ASP A 1 93 ? 2.497 8.921 -4.762 1.00 86.25 93 ASP A C 1
ATOM 775 O O . ASP A 1 93 ? 2.251 9.801 -5.592 1.00 86.25 93 ASP A O 1
ATOM 779 N N . GLU A 1 94 ? 1.57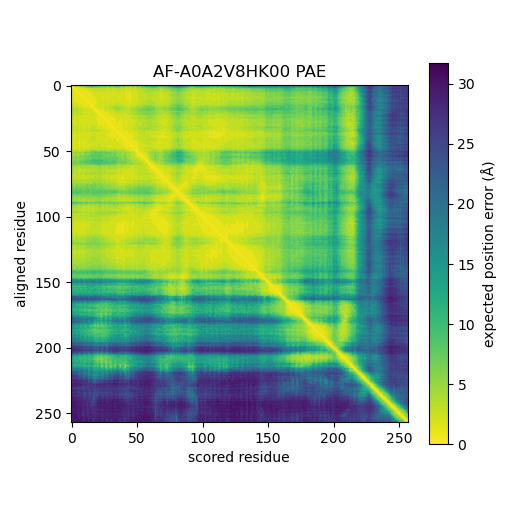4 8.492 -3.895 1.00 90.75 94 GLU A N 1
ATOM 780 C CA . GLU A 1 94 ? 0.143 8.827 -3.867 1.00 90.75 94 GLU A CA 1
ATOM 781 C C . GLU A 1 94 ? -0.257 9.734 -2.687 1.00 90.75 94 GLU A C 1
ATOM 783 O O . GLU A 1 94 ? -1.448 9.967 -2.459 1.00 90.75 94 GLU A O 1
ATOM 788 N N . ALA A 1 95 ? 0.724 10.263 -1.949 1.00 93.06 95 ALA A N 1
ATOM 789 C CA . ALA A 1 95 ? 0.475 11.083 -0.772 1.00 93.06 95 ALA A CA 1
ATOM 790 C C . ALA A 1 95 ? -0.163 12.438 -1.127 1.00 93.06 95 ALA A C 1
ATOM 792 O O . ALA A 1 95 ? 0.302 13.155 -2.021 1.00 93.06 95 ALA A O 1
ATOM 793 N N . ASP A 1 96 ? -1.203 12.820 -0.386 1.00 94.25 96 ASP A N 1
ATOM 794 C CA . ASP A 1 96 ? -1.860 14.125 -0.511 1.00 94.25 96 ASP A CA 1
ATOM 795 C C . ASP A 1 96 ? -2.608 14.494 0.783 1.00 94.25 96 ASP A C 1
ATOM 797 O O . ASP A 1 96 ? -2.623 13.736 1.753 1.00 94.25 96 ASP A O 1
ATOM 801 N N . GLU A 1 97 ? -3.246 15.661 0.812 1.00 94.81 97 GLU A N 1
ATOM 802 C CA . GLU A 1 97 ? -4.062 16.088 1.951 1.00 94.81 97 GLU A CA 1
ATOM 803 C C . GLU A 1 97 ? -5.441 15.406 1.952 1.00 94.81 97 GLU A C 1
ATOM 805 O O . GLU A 1 97 ? -6.350 15.821 1.226 1.00 94.81 97 GLU A O 1
ATOM 810 N N . TRP A 1 98 ? -5.640 14.403 2.812 1.00 91.56 98 TRP A N 1
ATOM 811 C CA . TRP A 1 98 ? -6.894 13.643 2.945 1.00 91.56 98 TRP A CA 1
ATOM 812 C C . TRP A 1 98 ? -7.319 13.497 4.410 1.00 91.56 98 TRP A C 1
ATOM 814 O O . TRP A 1 98 ? -6.478 13.608 5.304 1.00 91.56 98 TRP A O 1
ATOM 824 N N . PRO A 1 99 ? -8.608 13.223 4.687 1.00 93.06 99 PRO A N 1
ATOM 825 C CA . PRO A 1 99 ? -9.024 12.748 6.002 1.00 93.06 99 PRO A CA 1
ATOM 826 C C . PRO A 1 99 ? -8.192 11.533 6.434 1.00 93.06 99 PRO A C 1
ATOM 828 O O . PRO A 1 99 ? -8.082 10.572 5.672 1.00 93.06 99 PRO A O 1
ATOM 831 N N . PHE A 1 100 ? -7.634 11.550 7.649 1.00 92.69 100 PHE A N 1
ATOM 832 C CA . PHE A 1 100 ? -6.764 10.464 8.140 1.00 92.69 100 PHE A CA 1
ATOM 833 C C . PHE A 1 100 ? -7.449 9.082 8.107 1.00 92.69 100 PHE A C 1
ATOM 835 O O . PHE A 1 100 ? -6.811 8.051 7.893 1.00 92.69 100 PHE A O 1
ATOM 842 N N . THR A 1 101 ? -8.778 9.067 8.253 1.00 93.69 101 THR A N 1
ATOM 843 C CA . THR A 1 101 ? -9.612 7.862 8.206 1.00 93.69 101 THR A CA 1
ATOM 844 C C . THR A 1 101 ? -9.499 7.107 6.884 1.00 93.69 101 THR A C 1
ATOM 846 O O . THR A 1 101 ? -9.724 5.900 6.858 1.00 93.69 101 THR A O 1
ATOM 849 N N . TYR A 1 102 ? -9.115 7.766 5.788 1.00 94.06 102 TYR A N 1
ATOM 850 C CA . TYR A 1 102 ? -8.994 7.114 4.483 1.00 94.06 102 TYR A CA 1
ATOM 851 C C . TYR A 1 102 ? -7.859 6.096 4.461 1.00 94.06 102 TYR A C 1
ATOM 853 O O . TYR A 1 102 ? -8.047 4.997 3.940 1.00 94.06 102 TYR A O 1
ATOM 861 N N . ASP A 1 103 ? -6.719 6.432 5.061 1.00 94.31 103 ASP A N 1
ATOM 862 C CA . ASP A 1 103 ? -5.585 5.518 5.182 1.00 94.31 103 ASP A CA 1
ATOM 863 C C . ASP A 1 103 ? -5.920 4.352 6.116 1.00 94.31 103 ASP A C 1
ATOM 865 O O . ASP A 1 103 ? -5.659 3.200 5.765 1.00 94.31 103 ASP A O 1
ATOM 869 N N . LEU A 1 104 ? -6.570 4.619 7.256 1.00 94.88 104 LEU A N 1
ATOM 870 C CA . LEU A 1 104 ? -6.996 3.574 8.197 1.00 94.88 104 LEU A CA 1
ATOM 871 C C . LEU A 1 104 ? -7.974 2.587 7.552 1.00 94.88 104 LEU A C 1
ATOM 873 O O . LEU A 1 104 ? -7.785 1.372 7.630 1.00 94.88 104 LEU A O 1
ATOM 877 N N . ILE A 1 105 ? -8.991 3.096 6.855 1.00 95.19 105 ILE A N 1
ATOM 878 C CA . ILE A 1 105 ? -9.993 2.265 6.180 1.00 95.19 105 ILE A CA 1
ATOM 879 C C . ILE A 1 105 ? -9.361 1.504 5.013 1.00 95.19 105 ILE A C 1
ATOM 881 O O . ILE A 1 105 ? -9.649 0.317 4.835 1.00 95.19 105 ILE A O 1
ATOM 885 N N . ARG A 1 106 ? -8.459 2.128 4.240 1.00 95.81 106 ARG A N 1
ATOM 886 C CA . ARG A 1 106 ? -7.733 1.429 3.167 1.00 95.81 106 ARG A CA 1
ATOM 887 C C . ARG A 1 106 ? -6.870 0.304 3.727 1.00 95.81 106 ARG A C 1
ATOM 889 O O . ARG A 1 106 ? -6.903 -0.811 3.197 1.00 95.81 106 ARG A O 1
ATOM 896 N N . LEU A 1 107 ? -6.144 0.571 4.810 1.00 97.12 107 LEU A N 1
ATOM 897 C CA . LEU A 1 107 ? -5.285 -0.403 5.467 1.00 97.12 107 LEU A CA 1
ATOM 898 C C . LEU A 1 107 ? -6.102 -1.585 5.997 1.00 97.12 107 LEU A C 1
ATOM 900 O O . LEU A 1 107 ? -5.781 -2.730 5.662 1.00 97.12 107 LEU A O 1
ATOM 904 N N . ALA A 1 108 ? -7.199 -1.321 6.711 1.00 97.25 108 ALA A N 1
ATOM 905 C CA . ALA A 1 108 ? -8.124 -2.342 7.204 1.00 97.25 108 ALA A CA 1
ATOM 906 C C . ALA A 1 108 ? -8.730 -3.170 6.061 1.00 97.25 108 ALA A C 1
ATOM 908 O O . ALA A 1 108 ? -8.689 -4.403 6.092 1.00 97.25 108 ALA A O 1
ATOM 909 N N . ALA A 1 109 ? -9.208 -2.518 4.995 1.00 96.50 109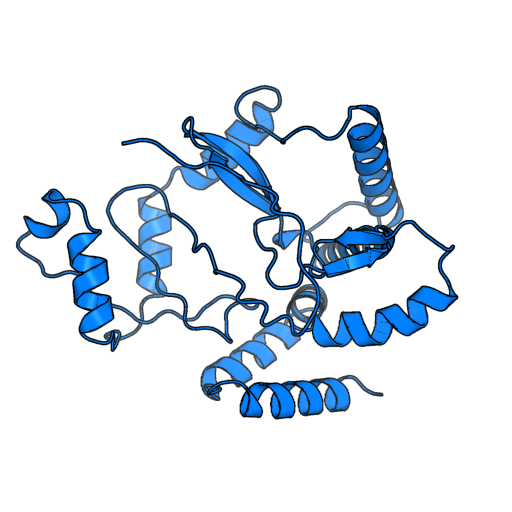 ALA A N 1
ATOM 910 C CA . ALA A 1 109 ? -9.713 -3.202 3.807 1.00 96.50 109 ALA A CA 1
ATOM 911 C C . ALA A 1 109 ? -8.642 -4.116 3.195 1.00 96.50 109 ALA A C 1
ATOM 913 O O . ALA A 1 109 ? -8.916 -5.275 2.875 1.00 96.50 109 ALA A O 1
ATOM 914 N N . SER A 1 110 ? -7.399 -3.640 3.091 1.00 97.50 110 SER A N 1
ATOM 915 C CA . SER A 1 110 ? -6.287 -4.435 2.573 1.00 97.50 110 SER A CA 1
ATOM 916 C C . SER A 1 110 ? -5.987 -5.660 3.447 1.00 97.50 110 SER A C 1
ATOM 918 O O . SER A 1 110 ? -5.790 -6.752 2.914 1.00 97.50 110 SER A O 1
ATOM 920 N N . ALA A 1 111 ? -6.031 -5.522 4.774 1.00 97.88 111 ALA A N 1
ATOM 921 C CA . ALA A 1 111 ? -5.813 -6.618 5.713 1.00 97.88 111 ALA A CA 1
ATOM 922 C C . ALA A 1 111 ? -6.948 -7.655 5.649 1.00 97.88 111 ALA A C 1
ATOM 924 O O . ALA A 1 111 ? -6.695 -8.860 5.60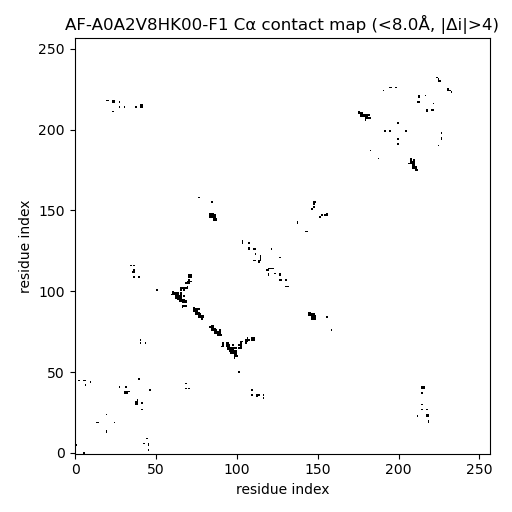3 1.00 97.88 111 ALA A O 1
ATOM 925 N N . ILE A 1 112 ? -8.201 -7.209 5.533 1.00 98.19 112 ILE A N 1
ATOM 926 C CA . ILE A 1 112 ? -9.364 -8.088 5.348 1.00 98.19 112 ILE A CA 1
ATOM 927 C C . ILE A 1 112 ? -9.278 -8.847 4.015 1.00 98.19 112 ILE A C 1
ATOM 929 O O . ILE A 1 112 ? -9.585 -10.041 3.958 1.00 98.19 112 ILE A O 1
ATOM 933 N N . LEU A 1 113 ? -8.830 -8.205 2.932 1.00 97.56 113 LEU A N 1
ATOM 934 C CA . LEU A 1 113 ? -8.603 -8.897 1.658 1.00 97.56 113 LEU A CA 1
ATOM 935 C C . LEU A 1 113 ? -7.422 -9.874 1.740 1.00 97.56 113 LEU A C 1
ATOM 937 O O . LEU A 1 113 ? -7.514 -10.976 1.201 1.00 97.56 113 LEU A O 1
ATOM 941 N N . ALA A 1 114 ? -6.348 -9.524 2.451 1.00 96.94 114 ALA A N 1
ATOM 942 C CA . ALA A 1 114 ? -5.229 -10.427 2.717 1.00 96.94 114 ALA A CA 1
ATOM 943 C C . ALA A 1 114 ? -5.665 -11.654 3.543 1.00 96.94 114 ALA A C 1
ATOM 945 O O . ALA A 1 114 ? -5.225 -12.774 3.275 1.00 96.94 114 ALA A O 1
ATOM 946 N N . ARG A 1 115 ? -6.594 -11.476 4.489 1.00 96.44 115 ARG A N 1
ATOM 947 C CA . ARG A 1 115 ? -7.245 -12.572 5.217 1.00 96.44 115 ARG A CA 1
ATOM 948 C C . ARG A 1 115 ? -8.004 -13.509 4.278 1.00 96.44 115 ARG A C 1
ATOM 950 O O . ARG A 1 115 ? -7.853 -14.721 4.387 1.00 96.44 115 ARG A O 1
ATOM 957 N N . ARG A 1 116 ? -8.782 -12.981 3.322 1.00 95.56 116 ARG A N 1
ATOM 958 C CA . ARG A 1 116 ? -9.546 -13.805 2.355 1.00 95.56 116 ARG A CA 1
ATOM 959 C C . ARG A 1 116 ? -8.669 -14.739 1.517 1.00 95.56 116 ARG A C 1
ATOM 961 O O . ARG A 1 116 ? -9.167 -15.746 1.032 1.00 95.56 116 ARG A O 1
ATOM 968 N N . ILE A 1 117 ? -7.385 -14.423 1.368 1.00 95.75 117 ILE A N 1
ATOM 969 C CA . ILE A 1 117 ? -6.405 -15.254 0.654 1.00 95.75 117 ILE A CA 1
ATOM 970 C C . ILE A 1 117 ? -5.456 -16.020 1.586 1.00 95.75 117 ILE A C 1
ATOM 972 O O . ILE A 1 117 ? -4.392 -16.460 1.155 1.00 95.75 117 ILE A O 1
ATOM 976 N N . GLY A 1 118 ? -5.803 -16.148 2.869 1.00 93.69 118 GLY A N 1
ATOM 977 C CA . GLY A 1 118 ? -5.062 -16.952 3.843 1.00 93.69 118 GLY A CA 1
ATOM 978 C C . GLY A 1 118 ? -3.732 -16.356 4.313 1.00 93.69 118 GLY A C 1
ATOM 979 O O . GLY A 1 118 ? -2.947 -17.063 4.941 1.00 93.69 118 GLY A O 1
ATOM 980 N N . ARG A 1 119 ? -3.450 -15.075 4.030 1.00 92.62 119 ARG A N 1
ATOM 981 C CA . ARG A 1 119 ? -2.205 -14.411 4.471 1.00 92.62 119 ARG A CA 1
ATOM 982 C C . ARG A 1 119 ? -2.269 -13.869 5.893 1.00 92.62 119 ARG A C 1
ATOM 984 O O . ARG A 1 119 ? -1.235 -13.737 6.532 1.00 92.62 119 ARG A O 1
ATOM 991 N N . ILE A 1 120 ? -3.467 -13.542 6.364 1.00 94.19 120 ILE A N 1
ATOM 992 C CA . ILE A 1 120 ? -3.730 -13.076 7.727 1.00 94.19 120 ILE A CA 1
ATOM 993 C C . ILE A 1 120 ? -4.768 -14.011 8.339 1.00 94.19 120 ILE A C 1
ATOM 995 O O . ILE A 1 120 ? -5.757 -14.343 7.688 1.00 94.19 120 ILE A O 1
ATOM 999 N N . ARG A 1 121 ? -4.529 -14.451 9.578 1.00 94.88 121 ARG A N 1
ATOM 1000 C CA . ARG A 1 121 ? -5.387 -15.421 10.284 1.00 94.88 121 ARG A CA 1
ATOM 1001 C C . ARG A 1 121 ? -6.362 -14.787 11.283 1.00 94.88 121 ARG A C 1
ATOM 1003 O O . ARG A 1 121 ? -7.226 -15.487 11.795 1.00 94.88 121 ARG A O 1
ATOM 1010 N N . LEU A 1 122 ? -6.245 -13.484 11.527 1.00 95.12 122 LEU A N 1
ATOM 1011 C CA . LEU A 1 122 ? -7.125 -12.720 12.417 1.00 95.12 122 LEU A CA 1
ATOM 1012 C C . LEU A 1 122 ? -8.551 -12.602 11.851 1.00 95.12 122 LEU A C 1
ATOM 1014 O O . LEU A 1 122 ? -8.752 -12.673 10.630 1.00 95.12 122 LEU A O 1
ATOM 1018 N N . LYS A 1 123 ? -9.557 -12.410 12.715 1.00 96.94 123 LYS A N 1
ATOM 1019 C CA . LYS A 1 123 ? -10.914 -12.061 12.262 1.00 96.94 123 LYS A CA 1
ATOM 1020 C C . LYS A 1 123 ? -10.941 -10.604 11.799 1.00 96.94 123 LYS A C 1
ATOM 1022 O O . LYS A 1 123 ? -10.061 -9.816 12.114 1.00 96.94 123 LYS A O 1
ATOM 1027 N N . ALA A 1 124 ? -11.959 -10.241 11.017 1.00 96.69 124 ALA A N 1
ATOM 1028 C CA . ALA A 1 124 ? -12.088 -8.869 10.520 1.00 96.69 124 ALA A CA 1
ATOM 1029 C C . ALA A 1 124 ? -12.238 -7.843 11.659 1.00 96.69 124 ALA A C 1
ATOM 1031 O O . ALA A 1 124 ? -11.661 -6.768 11.559 1.00 96.69 124 ALA A O 1
ATOM 1032 N N . ALA A 1 125 ? -12.959 -8.195 12.731 1.00 97.38 125 ALA A N 1
ATOM 1033 C CA . ALA A 1 125 ? -13.084 -7.359 13.925 1.00 97.38 125 ALA A CA 1
ATOM 1034 C C . ALA A 1 125 ? -11.720 -7.151 14.599 1.00 97.38 125 ALA A C 1
ATOM 1036 O O . ALA A 1 125 ? -11.285 -6.011 14.702 1.00 97.38 125 ALA A O 1
ATOM 1037 N N . ASP A 1 126 ? -11.006 -8.240 14.907 1.00 98.00 126 ASP A N 1
ATOM 1038 C CA . ASP A 1 126 ? -9.673 -8.193 15.526 1.00 98.00 126 ASP A CA 1
ATOM 1039 C C . ASP A 1 126 ? -8.659 -7.389 14.685 1.00 98.00 126 ASP A C 1
ATOM 1041 O O . ASP A 1 126 ? -7.793 -6.710 15.223 1.00 98.00 126 ASP A O 1
ATOM 1045 N N . ILE A 1 127 ? -8.760 -7.442 13.348 1.00 97.75 127 ILE A N 1
ATOM 1046 C CA . ILE A 1 127 ? -7.937 -6.616 12.447 1.00 97.75 127 ILE A CA 1
ATOM 1047 C C . ILE A 1 127 ? -8.225 -5.129 12.662 1.00 97.75 127 ILE A C 1
ATOM 1049 O O . ILE A 1 127 ? -7.292 -4.338 12.778 1.00 97.75 127 ILE A O 1
ATOM 1053 N N . CYS A 1 128 ? -9.499 -4.735 12.659 1.00 97.50 128 CYS A N 1
ATOM 1054 C CA . CYS A 1 128 ? -9.882 -3.338 12.834 1.00 97.50 128 CYS A CA 1
ATOM 1055 C C . CYS A 1 128 ? -9.525 -2.834 14.235 1.00 97.50 128 CYS A C 1
ATOM 1057 O O . CYS A 1 128 ? -9.011 -1.730 14.359 1.00 97.50 128 CYS A O 1
ATOM 1059 N N . GLU A 1 129 ? -9.756 -3.651 15.262 1.00 97.94 129 GLU A N 1
ATOM 1060 C CA . GLU A 1 129 ? -9.415 -3.341 16.649 1.00 97.94 129 GLU A CA 1
ATOM 1061 C C . GLU A 1 129 ? -7.910 -3.133 16.818 1.00 97.94 129 GLU A C 1
ATOM 1063 O O . GLU A 1 129 ? -7.499 -2.081 17.293 1.00 97.94 129 GLU A O 1
ATOM 1068 N N . ALA A 1 130 ? -7.080 -4.060 16.328 1.00 96.88 130 ALA A N 1
ATOM 1069 C CA . ALA A 1 130 ? -5.626 -3.926 16.403 1.00 96.88 130 ALA A CA 1
ATOM 1070 C C . ALA A 1 130 ? -5.104 -2.679 15.669 1.00 96.88 130 ALA A C 1
ATOM 1072 O O . ALA A 1 130 ? -4.169 -2.032 16.133 1.00 96.88 130 ALA A O 1
ATOM 1073 N N . LEU A 1 131 ? -5.701 -2.329 14.522 1.00 96.75 131 LEU A N 1
ATOM 1074 C CA . LEU A 1 131 ? -5.328 -1.124 13.777 1.00 96.75 131 LEU A CA 1
ATOM 1075 C C . LEU A 1 131 ? -5.719 0.160 14.510 1.00 96.75 131 LEU A C 1
ATOM 1077 O O . LEU A 1 131 ? -4.942 1.108 14.500 1.00 96.75 131 LEU A O 1
ATOM 1081 N N . LEU A 1 132 ? -6.910 0.203 15.110 1.00 96.00 132 LEU A N 1
ATOM 1082 C CA . LEU A 1 132 ? -7.371 1.370 15.859 1.00 96.00 132 LEU A CA 1
ATOM 1083 C C . LEU A 1 132 ? -6.584 1.543 17.155 1.00 96.00 132 LEU A C 1
ATOM 1085 O O . LEU A 1 132 ? -6.126 2.649 17.411 1.00 96.00 132 LEU A O 1
ATOM 1089 N N . LEU A 1 133 ? -6.373 0.459 17.906 1.00 96.88 133 LEU A N 1
ATOM 1090 C CA . LEU A 1 133 ? -5.589 0.468 19.138 1.00 96.88 133 LEU A CA 1
ATOM 1091 C C . LEU A 1 133 ? -4.169 0.973 18.875 1.00 96.88 133 LEU A C 1
ATOM 1093 O O . LEU A 1 133 ? -3.753 1.959 19.468 1.00 96.88 133 LEU A O 1
ATOM 1097 N N . GLY A 1 134 ? -3.464 0.377 17.907 1.00 94.12 134 GLY A N 1
ATOM 1098 C CA . GLY A 1 134 ? -2.099 0.798 17.594 1.00 94.12 134 GLY A CA 1
ATOM 1099 C C . GLY A 1 134 ? -2.009 2.226 17.042 1.00 94.12 134 GLY A C 1
ATOM 1100 O O . GLY A 1 134 ? -0.997 2.895 17.231 1.00 94.12 134 GLY A O 1
ATOM 1101 N N . TYR A 1 135 ? -3.051 2.714 16.360 1.00 94.38 135 TYR A N 1
ATOM 1102 C CA . TYR A 1 135 ? -3.100 4.107 15.910 1.00 94.38 135 TYR A CA 1
ATOM 1103 C C . TYR A 1 135 ? -3.321 5.076 17.080 1.00 94.38 135 TYR A C 1
ATOM 1105 O O . TYR A 1 135 ? -2.656 6.107 17.139 1.00 94.38 135 TYR A O 1
ATOM 1113 N N . ASP A 1 136 ? -4.227 4.742 18.000 1.00 95.31 136 ASP A N 1
ATOM 1114 C CA . ASP A 1 136 ? -4.549 5.545 19.183 1.00 95.31 136 ASP A CA 1
ATOM 1115 C C . ASP A 1 136 ? -3.367 5.625 20.158 1.00 95.31 136 ASP A C 1
ATOM 1117 O O . ASP A 1 136 ? -2.933 6.722 20.507 1.00 95.31 136 ASP A O 1
ATOM 1121 N N . GLU A 1 137 ? -2.766 4.480 20.496 1.00 94.94 137 GLU A N 1
ATOM 1122 C CA . GLU A 1 137 ? -1.572 4.399 21.349 1.00 94.94 137 GLU A CA 1
ATOM 1123 C C . GLU A 1 137 ? -0.417 5.214 20.755 1.00 94.94 137 GLU A C 1
ATOM 1125 O O . GLU A 1 137 ? 0.172 6.060 21.428 1.00 94.94 137 GLU A O 1
ATOM 1130 N N . SER A 1 138 ? -0.155 5.053 19.453 1.00 93.06 138 SER A N 1
ATOM 1131 C CA . SER A 1 138 ? 0.914 5.794 18.781 1.00 93.06 138 SER A CA 1
ATOM 1132 C C . SER A 1 138 ? 0.674 7.307 18.792 1.00 93.06 138 SER A C 1
ATOM 1134 O O . SER A 1 138 ? 1.625 8.077 18.935 1.00 93.06 138 SER A O 1
ATOM 1136 N N . LEU A 1 139 ? -0.580 7.754 18.661 1.00 93.12 139 LEU A N 1
ATOM 1137 C CA . LEU A 1 139 ? -0.922 9.171 18.782 1.00 93.12 139 LEU A CA 1
ATOM 1138 C C . LEU A 1 139 ? -0.740 9.685 20.214 1.00 93.12 139 LEU A C 1
ATOM 1140 O O . LEU A 1 139 ? -0.197 10.778 20.387 1.00 93.12 139 LEU A O 1
ATOM 1144 N N . ALA A 1 140 ? -1.157 8.914 21.220 1.00 95.31 140 ALA A N 1
ATOM 1145 C CA . ALA A 1 140 ? -1.008 9.270 22.630 1.00 95.31 140 ALA A CA 1
ATOM 1146 C C . ALA A 1 140 ? 0.470 9.406 23.042 1.00 95.31 140 ALA A C 1
ATOM 1148 O O . ALA A 1 140 ? 0.823 10.303 23.806 1.00 95.31 140 ALA A O 1
ATOM 1149 N N . GLU A 1 141 ? 1.345 8.576 22.473 1.00 92.94 141 GLU A N 1
ATOM 1150 C CA . GLU A 1 141 ? 2.799 8.598 22.686 1.00 92.94 141 GLU A CA 1
ATOM 1151 C C . GLU A 1 141 ? 3.536 9.661 21.841 1.00 92.94 141 GLU A C 1
ATOM 1153 O O . GLU A 1 141 ? 4.760 9.810 21.923 1.00 92.94 141 GLU A O 1
ATOM 1158 N N . GLY A 1 142 ? 2.811 10.425 21.017 1.00 93.38 142 GLY A N 1
ATOM 1159 C CA . GLY A 1 142 ? 3.367 11.503 20.195 1.00 93.38 142 GLY A CA 1
ATOM 1160 C C . GLY A 1 142 ? 4.007 11.054 18.877 1.00 93.38 142 GLY A C 1
ATOM 1161 O O . GLY A 1 142 ? 4.677 11.861 18.233 1.00 93.38 142 GLY A O 1
ATOM 1162 N N . GLY A 1 143 ? 3.786 9.807 18.453 1.00 88.69 143 GLY A N 1
ATOM 1163 C CA . GLY A 1 143 ? 4.223 9.262 17.168 1.00 88.69 143 GLY A CA 1
ATOM 1164 C C . GLY A 1 143 ? 5.738 9.090 17.066 1.00 88.69 143 GLY A C 1
ATOM 1165 O O . GLY A 1 143 ? 6.444 9.975 16.583 1.00 88.69 143 GLY A O 1
ATOM 1166 N N . GLN A 1 144 ? 6.245 7.923 17.463 1.00 86.81 144 GLN A N 1
ATOM 1167 C CA . GLN A 1 144 ? 7.673 7.603 17.403 1.00 86.81 144 GLN A CA 1
ATOM 1168 C C . GLN A 1 144 ? 8.030 6.733 16.185 1.00 86.81 144 GLN A C 1
ATOM 1170 O O . GLN A 1 144 ? 7.202 5.956 15.696 1.00 86.81 144 GLN A O 1
ATOM 1175 N N . PRO A 1 145 ? 9.265 6.836 15.657 1.00 85.69 145 PRO A N 1
ATOM 1176 C CA . PRO A 1 145 ? 9.743 5.912 14.638 1.00 85.69 145 PRO A CA 1
ATOM 1177 C C . PRO A 1 145 ? 9.847 4.489 15.202 1.00 85.69 145 PRO A C 1
ATOM 1179 O O . PRO A 1 145 ? 10.383 4.271 16.282 1.00 85.69 145 PRO A O 1
ATOM 1182 N N . PHE A 1 146 ? 9.415 3.496 14.424 1.00 88.69 146 PHE A N 1
ATOM 1183 C CA . PHE A 1 146 ? 9.481 2.092 14.832 1.00 88.69 146 PHE A CA 1
ATOM 1184 C C . PHE A 1 146 ? 10.882 1.509 14.569 1.00 88.69 146 PHE A C 1
ATOM 1186 O O . PHE A 1 146 ? 11.157 0.900 13.523 1.00 88.69 146 PHE A O 1
ATOM 1193 N N . VAL A 1 147 ? 11.810 1.740 15.500 1.00 89.12 147 VAL A N 1
ATOM 1194 C CA . VAL A 1 147 ? 13.207 1.289 15.402 1.00 89.12 147 VAL A CA 1
ATOM 1195 C C . VAL A 1 147 ? 13.342 -0.126 15.971 1.00 89.12 147 VAL A C 1
ATOM 1197 O O . VAL A 1 147 ? 13.398 -0.346 17.177 1.00 89.12 147 VAL A O 1
ATOM 1200 N N . LEU A 1 148 ? 13.464 -1.124 15.090 1.00 85.81 148 LEU A N 1
ATOM 1201 C CA . LEU A 1 148 ? 13.563 -2.537 15.486 1.00 85.81 148 LEU A CA 1
ATOM 1202 C C . LEU A 1 148 ? 14.817 -2.846 16.314 1.00 85.81 148 LEU A C 1
ATOM 1204 O O . LEU A 1 148 ? 14.857 -3.837 17.038 1.00 85.81 148 LEU A O 1
ATOM 1208 N N . ALA A 1 149 ? 15.868 -2.038 16.166 1.00 75.94 149 ALA A N 1
ATOM 1209 C CA . ALA A 1 149 ? 17.126 -2.231 16.879 1.00 75.94 149 ALA A CA 1
ATOM 1210 C C . ALA A 1 149 ? 17.013 -2.019 18.399 1.00 75.94 149 ALA A C 1
ATOM 1212 O O . ALA A 1 149 ? 17.863 -2.545 19.115 1.00 75.94 149 ALA A O 1
ATOM 1213 N N . GLU A 1 150 ? 15.994 -1.286 18.852 1.00 79.50 150 GLU A N 1
ATOM 1214 C CA . GLU A 1 150 ? 15.873 -0.787 20.223 1.00 79.50 150 GLU A CA 1
ATOM 1215 C C . GLU A 1 150 ? 14.863 -1.617 21.017 1.00 79.50 150 GLU A C 1
ATOM 1217 O O . GLU A 1 150 ? 15.266 -2.455 21.813 1.00 79.50 150 GLU A O 1
ATOM 1222 N N . GLU A 1 151 ? 13.567 -1.459 20.752 1.00 77.44 151 GLU A N 1
ATOM 1223 C CA . GLU A 1 151 ? 12.516 -1.988 21.639 1.00 77.44 151 GLU A CA 1
ATOM 1224 C C . GLU A 1 151 ? 11.860 -3.284 21.130 1.00 77.44 151 GLU A C 1
ATOM 1226 O O . GLU A 1 151 ? 11.067 -3.925 21.820 1.00 77.44 151 GLU A O 1
ATOM 1231 N N . HIS A 1 152 ? 12.207 -3.724 19.916 1.00 83.06 152 HIS A N 1
ATOM 1232 C CA . HIS A 1 152 ? 11.506 -4.813 19.228 1.00 83.06 152 HIS A CA 1
ATOM 1233 C C . HIS A 1 152 ? 12.441 -5.935 18.766 1.00 83.06 152 HIS A C 1
ATOM 1235 O O . HIS A 1 152 ? 12.427 -6.350 17.602 1.00 83.06 152 HIS A O 1
ATOM 1241 N N . HIS A 1 153 ? 13.243 -6.464 19.694 1.00 81.00 153 HIS A N 1
ATOM 1242 C CA . HIS A 1 153 ? 14.257 -7.490 19.422 1.00 81.00 153 HIS A CA 1
ATOM 1243 C C . HIS A 1 153 ? 13.722 -8.723 18.677 1.00 81.00 153 HIS A C 1
ATOM 1245 O O . HIS A 1 153 ? 14.344 -9.180 17.722 1.00 81.00 153 HIS A O 1
ATOM 1251 N N . TRP A 1 154 ? 12.536 -9.226 19.029 1.00 84.50 154 TRP A N 1
ATOM 1252 C CA . TRP A 1 154 ? 11.958 -10.397 18.358 1.00 84.50 154 TRP A CA 1
ATOM 1253 C C . TRP A 1 154 ? 11.567 -10.115 16.892 1.00 84.50 154 TRP A C 1
ATOM 1255 O O . TRP A 1 154 ? 11.781 -10.951 16.007 1.00 84.50 154 TRP A O 1
ATOM 1265 N N . LEU A 1 155 ? 11.038 -8.917 16.604 1.00 82.44 155 LEU A N 1
ATOM 1266 C CA . LEU A 1 155 ? 10.740 -8.473 15.238 1.00 82.44 155 LEU A CA 1
ATOM 1267 C C . LEU A 1 155 ? 12.026 -8.259 14.451 1.00 82.44 155 LEU A C 1
ATOM 1269 O O . LEU A 1 155 ? 12.101 -8.630 13.280 1.00 82.44 155 LEU A O 1
ATOM 1273 N N . ARG A 1 156 ? 13.051 -7.697 15.096 1.00 82.00 156 ARG A N 1
ATOM 1274 C CA . ARG A 1 156 ? 14.385 -7.554 14.517 1.00 82.00 156 ARG A CA 1
ATOM 1275 C C . ARG A 1 156 ? 14.959 -8.908 14.127 1.00 82.00 156 ARG A C 1
ATOM 1277 O O . ARG A 1 156 ? 15.431 -9.040 13.003 1.00 82.00 156 ARG A O 1
ATOM 1284 N N . ASP A 1 157 ? 14.908 -9.898 15.009 1.00 82.31 157 ASP A N 1
ATOM 1285 C CA . ASP A 1 157 ? 15.441 -11.233 14.737 1.00 82.31 157 ASP A CA 1
ATOM 1286 C C . ASP A 1 157 ? 14.692 -11.904 13.591 1.00 82.31 157 ASP A C 1
ATOM 1288 O O . ASP A 1 157 ? 15.315 -12.451 12.682 1.00 82.31 157 ASP A O 1
ATOM 1292 N N . THR A 1 158 ? 13.366 -11.772 13.567 1.00 80.50 158 THR A N 1
ATOM 1293 C CA . THR A 1 158 ? 12.530 -12.246 12.458 1.00 80.50 158 THR A CA 1
ATOM 1294 C C . THR A 1 158 ? 12.925 -11.573 11.140 1.00 80.50 158 THR A C 1
ATOM 1296 O O . THR A 1 158 ? 13.222 -12.250 10.155 1.00 80.50 158 THR A O 1
ATOM 1299 N N . ALA A 1 159 ? 13.014 -10.239 11.129 1.00 77.44 159 ALA A N 1
ATOM 1300 C CA . ALA A 1 159 ? 13.391 -9.469 9.948 1.00 77.44 159 ALA A CA 1
ATOM 1301 C C . ALA A 1 159 ? 14.814 -9.798 9.472 1.00 77.44 159 ALA A C 1
ATOM 1303 O O . ALA A 1 159 ? 15.060 -9.919 8.273 1.00 77.44 159 ALA A O 1
ATOM 1304 N N . LEU A 1 160 ? 15.765 -9.967 10.393 1.00 77.69 160 LEU A N 1
ATOM 1305 C CA . LEU A 1 160 ? 17.144 -10.310 10.064 1.00 77.69 160 LEU A CA 1
ATOM 1306 C C . LEU A 1 160 ? 17.272 -11.752 9.572 1.00 77.69 160 LEU A C 1
ATOM 1308 O O . LEU A 1 160 ? 18.048 -11.987 8.650 1.00 77.69 160 LEU A O 1
ATOM 1312 N N . ASN A 1 161 ? 16.523 -12.703 10.130 1.00 73.12 161 ASN A N 1
ATOM 1313 C CA . ASN A 1 161 ? 16.554 -14.100 9.695 1.00 73.12 161 ASN A CA 1
ATOM 1314 C C . ASN A 1 161 ? 16.084 -14.262 8.243 1.00 73.12 161 ASN A C 1
ATOM 1316 O O . ASN A 1 161 ? 16.728 -14.977 7.476 1.00 73.12 161 ASN A O 1
ATOM 1320 N N . ASP A 1 162 ? 15.062 -13.517 7.820 1.00 63.22 162 ASP A N 1
ATOM 1321 C CA . ASP A 1 162 ? 14.620 -13.489 6.418 1.00 63.22 162 ASP A CA 1
ATOM 1322 C C . ASP A 1 162 ? 15.646 -12.840 5.465 1.00 63.22 162 ASP A C 1
ATOM 1324 O O . ASP A 1 162 ? 15.697 -13.160 4.271 1.00 63.22 162 ASP A O 1
ATOM 1328 N N . LEU A 1 163 ? 16.483 -11.929 5.974 1.00 62.66 163 LEU A N 1
ATOM 1329 C CA . LEU A 1 163 ? 17.505 -11.209 5.205 1.00 62.66 163 LEU A CA 1
ATOM 1330 C C . LEU A 1 163 ? 18.844 -11.963 5.089 1.00 62.66 163 LEU A C 1
ATOM 1332 O O . LEU A 1 163 ? 19.713 -11.529 4.330 1.00 62.66 163 LEU A O 1
ATOM 1336 N N . ARG A 1 164 ? 19.032 -13.069 5.825 1.00 57.53 164 ARG A N 1
ATOM 1337 C CA . ARG A 1 164 ? 20.347 -13.701 6.049 1.00 57.53 164 ARG A CA 1
ATOM 1338 C C . ARG A 1 164 ? 20.948 -14.457 4.874 1.00 57.53 164 ARG A C 1
ATOM 1340 O O . ARG A 1 164 ? 22.138 -14.744 4.935 1.00 57.53 164 ARG A O 1
ATOM 1347 N N . ASP A 1 165 ? 20.194 -14.770 3.823 1.00 68.12 165 ASP A N 1
ATOM 1348 C CA . ASP A 1 165 ? 20.747 -15.539 2.707 1.00 68.12 165 ASP A CA 1
ATOM 1349 C C . ASP A 1 165 ? 20.994 -14.658 1.464 1.00 68.12 165 ASP A C 1
ATOM 1351 O O . ASP A 1 165 ? 20.131 -14.548 0.575 1.00 68.12 165 ASP A O 1
ATOM 1355 N N . PRO A 1 166 ? 22.183 -14.024 1.361 1.00 72.06 166 PRO A N 1
ATOM 1356 C CA . PRO A 1 166 ? 22.561 -13.267 0.179 1.00 72.06 166 PRO A CA 1
ATOM 1357 C C . PRO A 1 166 ? 22.582 -14.153 -1.071 1.00 72.06 166 PRO A C 1
ATOM 1359 O O . PRO A 1 166 ? 22.266 -13.663 -2.152 1.00 72.06 166 PRO A O 1
ATOM 1362 N N . VAL A 1 167 ? 22.870 -15.454 -0.961 1.00 77.62 167 VAL A N 1
ATOM 1363 C CA . VAL A 1 1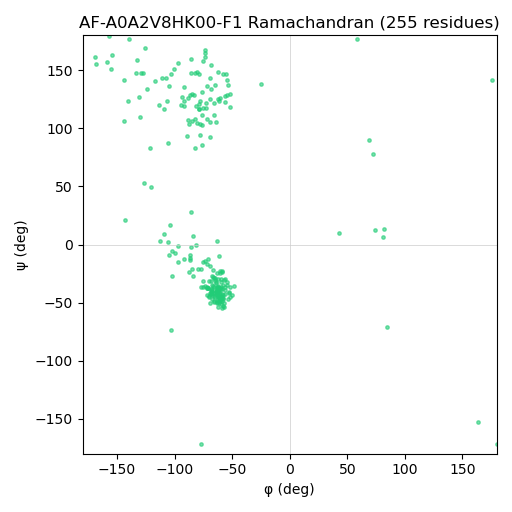67 ? 22.863 -16.384 -2.100 1.00 77.62 167 VAL A CA 1
ATOM 1364 C C . VAL A 1 167 ? 21.440 -16.568 -2.624 1.00 77.62 167 VAL A C 1
ATOM 1366 O O . VAL A 1 167 ? 21.202 -16.435 -3.827 1.00 77.62 167 VAL A O 1
ATOM 1369 N N . VAL A 1 168 ? 20.455 -16.796 -1.750 1.00 75.00 168 VAL A N 1
ATOM 1370 C CA . VAL A 1 168 ? 19.030 -16.839 -2.120 1.00 75.00 168 VAL A CA 1
ATOM 1371 C C . VAL A 1 168 ? 18.588 -15.512 -2.724 1.00 75.00 168 VAL A C 1
ATOM 1373 O O . VAL A 1 168 ? 17.901 -15.522 -3.752 1.00 75.00 168 VAL A O 1
ATOM 1376 N N . PHE A 1 169 ? 18.964 -14.385 -2.116 1.00 77.12 169 PHE A N 1
ATOM 1377 C CA . PHE A 1 169 ? 18.636 -13.057 -2.627 1.00 77.12 169 PHE A CA 1
ATOM 1378 C C . PHE A 1 169 ? 19.183 -12.853 -4.044 1.00 77.12 169 PHE A C 1
ATOM 1380 O O . PHE A 1 169 ? 18.407 -12.574 -4.965 1.00 77.12 169 PHE A O 1
ATOM 1387 N N . TRP A 1 170 ? 20.487 -13.053 -4.248 1.00 77.88 170 TRP A 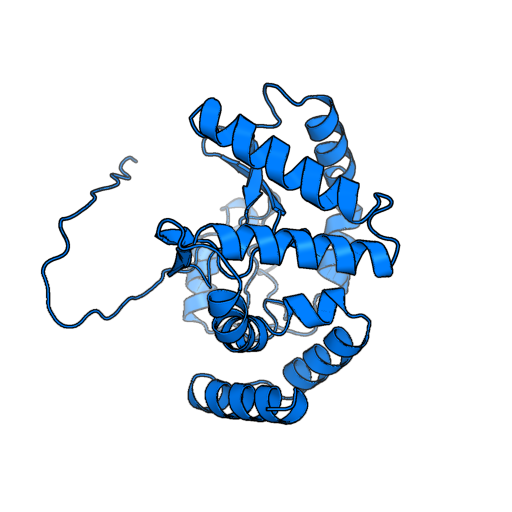N 1
ATOM 1388 C CA . TRP A 1 170 ? 21.142 -12.877 -5.542 1.00 77.88 170 TRP A CA 1
ATOM 1389 C C . TRP A 1 170 ? 20.599 -13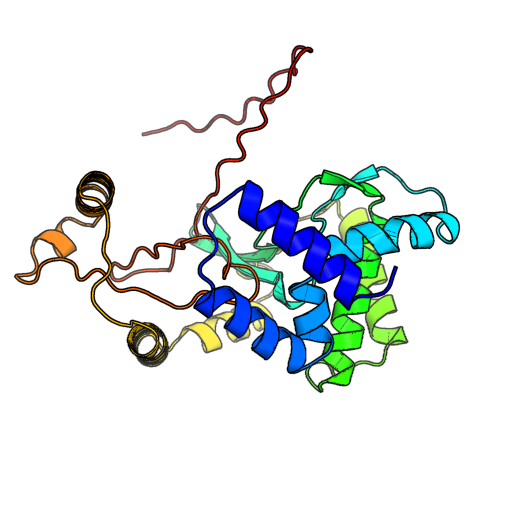.854 -6.577 1.00 77.88 170 TRP A C 1
ATOM 1391 O O . TRP A 1 170 ? 20.274 -13.440 -7.687 1.00 77.88 170 TRP A O 1
ATOM 1401 N N . ARG A 1 171 ? 20.371 -15.119 -6.211 1.00 82.50 171 ARG A N 1
ATOM 1402 C CA . ARG A 1 171 ? 19.729 -16.113 -7.082 1.00 82.50 171 ARG A CA 1
ATOM 1403 C C . ARG A 1 171 ? 18.334 -15.664 -7.523 1.00 82.50 171 ARG A C 1
ATOM 1405 O O . ARG A 1 171 ? 18.016 -15.729 -8.710 1.00 82.50 171 ARG A O 1
ATOM 1412 N N . LYS A 1 172 ? 17.496 -15.169 -6.601 1.00 77.62 172 LYS A N 1
ATOM 1413 C CA . LYS A 1 172 ? 16.157 -14.633 -6.921 1.00 77.62 172 LYS A CA 1
ATOM 1414 C C . LYS A 1 172 ? 16.245 -13.393 -7.814 1.00 77.62 172 LYS A C 1
ATOM 1416 O O . LYS A 1 172 ? 15.451 -13.268 -8.749 1.00 77.62 172 LYS A O 1
ATOM 1421 N N . LEU A 1 173 ? 17.182 -12.486 -7.537 1.00 76.06 173 LEU A N 1
ATOM 1422 C CA . LEU A 1 173 ? 17.378 -11.256 -8.302 1.00 76.06 173 LEU A CA 1
ATOM 1423 C C . LEU A 1 173 ? 17.842 -11.562 -9.732 1.00 76.06 173 LEU A C 1
ATOM 1425 O O . LEU A 1 173 ? 17.242 -11.076 -10.690 1.00 76.06 173 LEU A O 1
ATOM 1429 N N . LEU A 1 174 ? 18.852 -12.420 -9.877 1.00 79.94 174 LEU A N 1
ATOM 1430 C CA . LEU A 1 174 ? 19.418 -12.832 -11.159 1.00 79.94 174 LEU A CA 1
ATOM 1431 C C . LEU A 1 174 ? 18.433 -13.658 -11.991 1.00 79.94 174 LEU A C 1
ATOM 1433 O O . LEU A 1 174 ? 18.342 -13.443 -13.192 1.00 79.94 174 LEU A O 1
ATOM 1437 N N . LYS A 1 175 ? 17.602 -14.509 -11.373 1.00 80.44 175 LYS A N 1
ATOM 1438 C CA . LYS A 1 175 ? 16.520 -15.229 -12.075 1.00 80.44 175 LYS A CA 1
ATOM 1439 C C . LYS A 1 175 ? 15.489 -14.287 -12.718 1.00 80.44 175 LYS A C 1
ATOM 1441 O O . LYS A 1 175 ? 14.793 -14.669 -13.657 1.00 80.44 175 LYS A O 1
ATOM 1446 N N . ARG A 1 176 ? 15.348 -13.061 -12.199 1.00 71.88 176 ARG A N 1
ATOM 1447 C CA . ARG A 1 176 ? 14.436 -12.034 -12.733 1.00 71.88 176 ARG A CA 1
ATOM 1448 C C . ARG A 1 176 ? 15.095 -11.115 -13.762 1.00 71.88 176 ARG A C 1
ATOM 1450 O O . ARG A 1 176 ? 14.373 -10.375 -14.430 1.00 71.88 176 ARG A O 1
ATOM 1457 N N . ALA A 1 177 ? 16.420 -11.150 -13.884 1.00 72.88 177 ALA A N 1
ATOM 1458 C CA . ALA A 1 177 ? 17.152 -10.408 -14.896 1.00 72.88 177 ALA A CA 1
ATOM 1459 C C . ALA A 1 177 ? 16.871 -11.011 -16.277 1.00 72.88 177 ALA A C 1
ATOM 1461 O O . ALA A 1 177 ? 17.043 -12.211 -16.483 1.00 72.88 177 ALA A O 1
ATOM 1462 N N . ARG A 1 178 ? 16.413 -10.193 -17.227 1.00 69.06 178 ARG A N 1
ATOM 1463 C CA . ARG A 1 178 ? 16.118 -10.628 -18.595 1.00 69.06 178 ARG A CA 1
ATOM 1464 C C . ARG A 1 178 ? 16.759 -9.700 -19.609 1.00 69.06 178 ARG A C 1
ATOM 1466 O O . ARG A 1 178 ? 16.493 -8.500 -19.590 1.00 69.06 178 ARG A O 1
ATOM 1473 N N . GLY A 1 179 ? 17.524 -10.298 -20.521 1.00 66.56 179 GLY A N 1
ATOM 1474 C CA . GLY A 1 179 ? 18.159 -9.615 -21.644 1.00 66.56 179 GLY A CA 1
ATOM 1475 C C . GLY A 1 179 ? 19.100 -8.484 -21.231 1.00 66.56 179 GLY A C 1
ATOM 1476 O O . GLY A 1 179 ? 19.232 -8.132 -20.055 1.00 66.56 179 GLY A O 1
ATOM 1477 N N . GLU A 1 180 ? 19.742 -7.886 -22.227 1.00 70.81 180 GLU A N 1
ATOM 1478 C CA . GLU A 1 180 ? 20.549 -6.696 -22.006 1.00 70.81 180 GLU A CA 1
ATOM 1479 C C . GLU A 1 180 ? 19.646 -5.464 -21.827 1.00 70.81 180 GLU A C 1
ATOM 1481 O O . GLU A 1 180 ? 18.679 -5.228 -22.570 1.00 70.81 180 GLU A O 1
ATOM 1486 N N . GLY A 1 181 ? 19.927 -4.695 -20.776 1.00 67.50 181 GLY A N 1
ATOM 1487 C CA . GLY A 1 181 ? 19.274 -3.426 -20.500 1.00 67.50 181 GLY A CA 1
ATOM 1488 C C . GLY A 1 181 ? 19.806 -2.351 -21.435 1.00 67.50 181 GLY A C 1
ATOM 1489 O O . GLY A 1 181 ? 20.978 -1.991 -21.357 1.00 67.50 181 GLY A O 1
ATOM 1490 N N . ASN A 1 182 ? 18.940 -1.790 -22.282 1.00 75.25 182 ASN A N 1
ATOM 1491 C CA . ASN A 1 182 ? 19.298 -0.600 -23.045 1.00 75.25 182 ASN A CA 1
ATOM 1492 C C . ASN A 1 182 ? 19.248 0.625 -22.120 1.00 75.25 182 ASN A C 1
ATOM 1494 O O . ASN A 1 182 ? 18.215 1.277 -21.976 1.00 75.25 182 ASN A O 1
ATOM 1498 N N . VAL A 1 183 ? 20.349 0.871 -21.413 1.00 77.25 183 VAL A N 1
ATOM 1499 C CA . VAL A 1 183 ? 20.503 2.038 -20.542 1.00 77.25 183 VAL A CA 1
ATOM 1500 C C . VAL A 1 183 ? 21.145 3.170 -21.349 1.00 77.25 183 VAL A C 1
ATOM 1502 O O . VAL A 1 183 ? 22.242 2.960 -21.878 1.00 77.25 183 VAL A O 1
ATOM 1505 N N . PRO A 1 184 ? 20.517 4.360 -21.438 1.00 83.56 184 PRO A N 1
ATOM 1506 C CA . PRO A 1 184 ? 21.097 5.503 -22.136 1.00 83.56 184 PRO A CA 1
ATOM 1507 C C . PRO A 1 184 ? 22.494 5.843 -21.610 1.00 83.56 184 PRO A C 1
ATOM 1509 O O . PRO A 1 184 ? 22.734 5.794 -20.401 1.00 83.56 184 PRO A O 1
ATOM 1512 N N . ARG A 1 185 ? 23.409 6.234 -22.505 1.00 84.31 185 ARG A N 1
ATOM 1513 C CA . ARG A 1 185 ? 24.810 6.549 -22.168 1.00 84.31 185 ARG A CA 1
ATOM 1514 C C . ARG A 1 185 ? 24.961 7.523 -20.983 1.00 84.31 185 ARG A C 1
ATOM 1516 O O . ARG A 1 185 ? 25.743 7.192 -20.097 1.00 84.31 185 ARG A O 1
ATOM 1523 N N . PRO A 1 186 ? 24.175 8.618 -20.864 1.00 85.88 186 PRO A N 1
ATOM 1524 C CA . PRO A 1 186 ? 24.264 9.512 -19.704 1.00 85.88 186 PRO A CA 1
ATOM 1525 C C . PRO A 1 186 ? 23.986 8.806 -18.370 1.00 85.88 186 PRO A C 1
ATOM 1527 O O . PRO A 1 186 ? 24.655 9.055 -17.370 1.00 85.88 186 PRO A O 1
ATOM 1530 N N . ILE A 1 187 ? 23.030 7.872 -18.361 1.00 82.31 187 ILE A N 1
ATOM 1531 C CA . ILE A 1 187 ? 22.686 7.088 -17.172 1.00 82.31 187 ILE A CA 1
ATOM 1532 C C . ILE A 1 187 ? 23.785 6.070 -16.861 1.00 82.31 187 ILE A C 1
ATOM 1534 O O . ILE A 1 187 ? 24.096 5.864 -15.691 1.00 82.31 187 ILE A O 1
ATOM 1538 N N . ARG A 1 188 ? 24.413 5.462 -17.877 1.00 81.75 188 ARG A N 1
ATOM 1539 C CA . ARG A 1 188 ? 25.562 4.563 -17.666 1.00 81.75 188 ARG A CA 1
ATOM 1540 C C . ARG A 1 188 ? 26.738 5.296 -17.030 1.00 81.75 188 ARG A C 1
ATOM 1542 O O . ARG A 1 188 ? 27.306 4.772 -16.080 1.00 81.75 188 ARG A O 1
ATOM 1549 N N . THR A 1 189 ? 27.053 6.503 -17.500 1.00 82.56 189 THR A N 1
ATOM 1550 C CA . THR A 1 189 ? 28.114 7.341 -16.922 1.00 82.56 189 THR A CA 1
ATOM 1551 C C . THR A 1 189 ? 27.819 7.679 -15.462 1.00 82.56 189 THR A C 1
ATOM 1553 O O . THR A 1 189 ? 28.665 7.443 -14.606 1.00 82.56 189 THR A O 1
ATOM 1556 N N . LEU A 1 190 ? 26.599 8.141 -15.162 1.00 84.19 190 LEU A N 1
ATOM 1557 C CA . LEU A 1 190 ? 26.182 8.478 -13.796 1.00 84.19 190 LEU A CA 1
ATOM 1558 C C . LEU A 1 190 ? 26.188 7.261 -12.857 1.00 84.19 190 LEU A C 1
ATOM 1560 O O . LEU A 1 190 ? 26.522 7.372 -11.679 1.00 84.19 190 LEU A O 1
ATOM 1564 N N . LEU A 1 191 ? 25.792 6.089 -13.357 1.00 80.94 191 LEU A N 1
ATOM 1565 C CA . LEU A 1 191 ? 25.857 4.855 -12.578 1.00 80.94 191 LEU A CA 1
ATOM 1566 C C . LEU A 1 191 ? 27.307 4.424 -12.355 1.00 80.94 191 LEU A C 1
ATOM 1568 O O . LEU A 1 191 ? 27.632 4.054 -11.236 1.00 80.94 191 LEU A O 1
ATOM 1572 N N . GLY A 1 192 ? 28.167 4.531 -13.370 1.00 78.25 192 GLY A N 1
ATOM 1573 C CA . GLY A 1 192 ? 29.596 4.235 -13.265 1.00 78.25 192 GLY A CA 1
ATOM 1574 C C . GLY A 1 192 ? 30.300 5.093 -12.216 1.00 78.25 192 GLY A C 1
ATOM 1575 O O . GLY A 1 192 ? 31.005 4.555 -11.371 1.00 78.25 192 GLY A O 1
ATOM 1576 N N . SER A 1 193 ? 30.039 6.403 -12.196 1.00 80.69 193 SER A N 1
ATOM 1577 C CA . SER A 1 193 ? 30.627 7.312 -11.201 1.00 80.69 193 SER A CA 1
ATOM 1578 C C . SER A 1 193 ? 30.101 7.095 -9.779 1.00 80.69 193 SER A C 1
ATOM 1580 O O . SER A 1 193 ? 30.703 7.566 -8.823 1.00 80.69 193 SER A O 1
ATOM 1582 N N . ALA A 1 194 ? 28.956 6.426 -9.629 1.00 81.69 194 ALA A N 1
ATOM 1583 C CA . ALA A 1 194 ? 28.333 6.152 -8.338 1.00 81.69 194 ALA A CA 1
ATOM 1584 C C . ALA A 1 194 ? 28.648 4.748 -7.790 1.00 81.69 194 ALA A C 1
ATOM 1586 O O . ALA A 1 194 ? 28.136 4.388 -6.725 1.00 81.69 194 ALA A O 1
ATOM 1587 N N . LEU A 1 195 ? 29.413 3.935 -8.526 1.00 75.88 195 LEU A N 1
ATOM 1588 C CA . LEU A 1 195 ? 29.865 2.620 -8.079 1.00 75.88 195 LEU A CA 1
ATOM 1589 C C . LEU A 1 195 ? 31.160 2.748 -7.255 1.00 75.88 195 LEU A C 1
ATOM 1591 O O . LEU A 1 195 ? 31.974 3.627 -7.535 1.00 75.88 195 LEU A O 1
ATOM 1595 N N . PRO A 1 196 ? 31.384 1.871 -6.256 1.00 76.00 196 PRO A N 1
ATOM 1596 C CA . PRO A 1 196 ? 32.648 1.830 -5.524 1.00 76.00 196 PRO A CA 1
ATOM 1597 C C . PRO A 1 196 ? 33.829 1.587 -6.471 1.00 76.00 196 PRO A C 1
ATOM 1599 O O . PRO A 1 196 ? 33.701 0.816 -7.422 1.00 76.00 196 PRO A O 1
ATOM 1602 N N . ALA A 1 197 ? 34.999 2.157 -6.171 1.00 70.81 197 ALA A N 1
ATOM 1603 C CA . ALA A 1 197 ? 36.211 1.952 -6.974 1.00 70.81 197 ALA A CA 1
ATOM 1604 C C . ALA A 1 197 ? 36.559 0.459 -7.159 1.00 70.81 197 ALA A C 1
ATOM 1606 O O . ALA A 1 197 ? 37.006 0.055 -8.229 1.00 70.81 197 ALA A O 1
ATOM 1607 N N . SER A 1 198 ? 36.256 -0.381 -6.163 1.00 66.38 198 SER A N 1
ATOM 1608 C CA . SER A 1 198 ? 36.425 -1.839 -6.225 1.00 66.38 198 SER A CA 1
ATOM 1609 C C . SER A 1 198 ? 35.519 -2.532 -7.251 1.00 66.38 198 SER A C 1
ATOM 1611 O O . SER A 1 198 ? 35.901 -3.556 -7.810 1.00 66.38 198 SER A O 1
ATOM 1613 N N . ALA A 1 199 ? 34.343 -1.973 -7.548 1.00 60.94 199 ALA A N 1
ATOM 1614 C CA . ALA A 1 199 ? 33.469 -2.475 -8.608 1.00 60.94 199 ALA A CA 1
ATOM 1615 C C . ALA A 1 199 ? 33.998 -2.098 -10.002 1.00 60.94 199 ALA A C 1
ATOM 1617 O O . ALA A 1 199 ? 33.834 -2.867 -10.947 1.00 60.94 199 ALA A O 1
ATOM 1618 N N . SER A 1 200 ? 34.673 -0.950 -10.113 1.00 55.94 200 SER A N 1
ATOM 1619 C CA . SER A 1 200 ? 35.348 -0.492 -11.336 1.00 55.94 200 SER A CA 1
ATOM 1620 C C . SER A 1 200 ? 36.688 -1.197 -11.591 1.00 55.94 200 SER A C 1
ATOM 1622 O O . SER A 1 200 ? 37.146 -1.218 -12.728 1.00 55.94 200 SER A O 1
ATOM 1624 N N . ALA A 1 201 ? 37.302 -1.776 -10.552 1.00 51.53 201 ALA A N 1
ATOM 1625 C CA . ALA A 1 201 ? 38.561 -2.521 -10.624 1.00 51.53 201 ALA A CA 1
ATOM 1626 C C . ALA A 1 201 ? 38.387 -4.013 -10.973 1.00 51.53 201 ALA A C 1
ATOM 1628 O O . ALA A 1 201 ? 39.368 -4.691 -11.273 1.00 51.53 201 ALA A O 1
ATOM 1629 N N . SER A 1 202 ? 37.158 -4.544 -10.944 1.00 57.00 202 SER A N 1
ATOM 1630 C CA . SER A 1 202 ? 36.894 -5.895 -11.448 1.00 57.00 202 SER A CA 1
ATOM 1631 C C . SER A 1 202 ? 36.983 -5.902 -12.978 1.00 57.00 202 SER A C 1
ATOM 1633 O O . SER A 1 202 ? 36.443 -5.015 -13.635 1.00 57.00 202 SER A O 1
ATOM 1635 N N . SER A 1 203 ? 37.625 -6.915 -13.559 1.00 49.38 203 SER A N 1
ATOM 1636 C CA . SER A 1 203 ? 37.847 -7.085 -15.009 1.00 49.38 203 SER A CA 1
ATOM 1637 C C . SER A 1 203 ? 36.568 -7.248 -15.849 1.00 49.38 203 SER A C 1
ATOM 1639 O O . SER A 1 203 ? 36.628 -7.419 -17.066 1.00 49.38 203 SER A O 1
ATOM 1641 N N . SER A 1 204 ? 35.395 -7.169 -15.226 1.00 60.00 204 SER A N 1
ATOM 1642 C CA . SER A 1 204 ? 34.090 -7.279 -15.864 1.00 60.00 204 SER A CA 1
ATOM 1643 C C . SER A 1 204 ? 33.331 -5.957 -15.792 1.00 60.00 204 SER A C 1
ATOM 1645 O O . SER A 1 204 ? 33.006 -5.465 -14.713 1.00 60.00 204 SER A O 1
ATOM 1647 N N . SER A 1 205 ? 32.993 -5.409 -16.961 1.00 61.84 205 SER A N 1
ATOM 1648 C CA . SER A 1 205 ? 32.119 -4.238 -17.072 1.00 61.84 205 SER A CA 1
ATOM 1649 C C . SER A 1 205 ? 30.761 -4.466 -16.374 1.00 61.84 205 SER A C 1
ATOM 1651 O O . SER A 1 205 ? 30.243 -5.591 -16.364 1.00 61.84 205 SER A O 1
ATOM 1653 N N . PRO A 1 206 ? 30.147 -3.421 -15.781 1.00 69.31 206 PRO A N 1
ATOM 1654 C CA . PRO A 1 206 ? 28.866 -3.558 -15.100 1.00 69.31 206 PRO A CA 1
ATOM 1655 C C . PRO A 1 206 ? 27.781 -4.023 -16.075 1.00 69.31 206 PRO A C 1
ATOM 1657 O O . PRO A 1 206 ? 27.493 -3.376 -17.084 1.00 69.31 206 PRO A O 1
ATOM 1660 N N . ARG A 1 207 ? 27.140 -5.150 -15.750 1.00 74.62 207 ARG A N 1
ATOM 1661 C CA . ARG A 1 207 ? 26.067 -5.718 -16.570 1.00 74.62 207 ARG A CA 1
ATOM 1662 C C . ARG A 1 207 ? 24.742 -5.014 -16.292 1.00 74.62 207 ARG A C 1
ATOM 1664 O O . ARG A 1 207 ? 24.199 -5.102 -15.191 1.00 74.62 207 ARG A O 1
ATOM 1671 N N . PHE A 1 208 ? 24.166 -4.397 -17.318 1.00 76.94 208 PHE A N 1
ATOM 1672 C CA . PHE A 1 208 ? 22.824 -3.822 -17.250 1.00 76.94 208 PHE A CA 1
ATOM 1673 C C . PHE A 1 208 ? 21.797 -4.837 -17.739 1.00 76.94 208 PHE A C 1
ATOM 1675 O O . PHE A 1 208 ? 21.903 -5.365 -18.842 1.00 76.94 208 PHE A O 1
ATOM 1682 N N . VAL A 1 209 ? 20.779 -5.101 -16.925 1.00 76.00 209 VAL A N 1
ATOM 1683 C CA . VAL A 1 209 ? 19.729 -6.082 -17.224 1.00 76.00 209 VAL A CA 1
ATOM 1684 C C . VAL A 1 209 ? 18.358 -5.448 -17.070 1.00 76.00 209 VAL A C 1
ATOM 1686 O O . VAL A 1 209 ? 18.158 -4.583 -16.212 1.00 76.00 209 VAL A O 1
ATOM 1689 N N . ARG A 1 210 ? 17.387 -5.883 -17.877 1.00 72.50 210 ARG A N 1
ATOM 1690 C CA . ARG A 1 210 ? 15.990 -5.492 -17.652 1.00 72.50 210 ARG A CA 1
ATOM 1691 C C . ARG A 1 210 ? 15.405 -6.369 -16.557 1.00 72.50 210 ARG A C 1
ATOM 1693 O O . ARG A 1 210 ? 15.762 -7.539 -16.418 1.00 72.50 210 ARG A O 1
ATOM 1700 N N . ARG A 1 211 ? 14.472 -5.812 -15.792 1.00 74.25 211 ARG A N 1
ATOM 1701 C CA . ARG A 1 211 ? 13.659 -6.573 -14.843 1.00 74.25 211 ARG A CA 1
ATOM 1702 C C . ARG A 1 211 ? 12.193 -6.256 -15.054 1.00 74.25 211 ARG A C 1
ATOM 1704 O O . ARG A 1 211 ? 11.840 -5.119 -15.349 1.00 74.25 211 ARG A O 1
ATOM 1711 N N . THR A 1 212 ? 11.346 -7.242 -14.815 1.00 65.81 212 THR A N 1
ATOM 1712 C CA . THR A 1 212 ? 9.913 -7.010 -14.651 1.00 65.81 212 THR A CA 1
ATOM 1713 C C . THR A 1 212 ? 9.673 -6.475 -13.241 1.00 65.81 212 THR A C 1
ATOM 1715 O O . THR A 1 212 ? 10.067 -7.115 -12.262 1.00 65.81 212 THR A O 1
ATOM 1718 N N . ALA A 1 213 ? 9.091 -5.281 -13.135 1.00 65.75 213 ALA A N 1
ATOM 1719 C CA . ALA A 1 213 ? 8.797 -4.663 -11.847 1.00 65.75 213 ALA A CA 1
ATOM 1720 C C . ALA A 1 213 ? 7.607 -5.350 -11.145 1.00 65.75 213 ALA A C 1
ATOM 1722 O O . ALA A 1 213 ? 6.876 -6.132 -11.750 1.00 65.75 213 ALA A O 1
ATOM 1723 N N . GLY A 1 214 ? 7.439 -5.098 -9.845 1.00 63.66 214 GLY A N 1
ATOM 1724 C CA . GLY A 1 214 ? 6.276 -5.576 -9.090 1.00 63.66 214 GLY A CA 1
ATOM 1725 C C . GLY A 1 214 ? 5.009 -4.790 -9.434 1.00 63.66 214 GLY A C 1
ATOM 1726 O O . GLY A 1 214 ? 5.090 -3.727 -10.041 1.00 63.66 214 GLY A O 1
ATOM 1727 N N . LEU A 1 215 ? 3.851 -5.294 -9.002 1.00 69.69 215 LEU A N 1
ATOM 1728 C CA . LEU A 1 215 ? 2.516 -4.800 -9.368 1.00 69.69 215 LEU A CA 1
ATOM 1729 C C . LEU A 1 215 ? 2.325 -3.272 -9.244 1.00 69.69 215 LEU A C 1
ATOM 1731 O O . LEU A 1 215 ? 1.671 -2.684 -10.103 1.00 69.69 215 LEU A O 1
ATOM 1735 N N . GLY A 1 216 ? 2.943 -2.640 -8.237 1.00 56.16 216 GLY A N 1
ATOM 1736 C CA . GLY A 1 216 ? 2.914 -1.182 -8.028 1.00 56.16 216 GLY A CA 1
ATOM 1737 C C . GLY A 1 216 ? 3.886 -0.377 -8.905 1.00 56.16 216 GLY A C 1
ATOM 1738 O O . GLY A 1 216 ? 3.667 0.794 -9.169 1.00 56.16 216 GLY A O 1
ATOM 1739 N N . SER A 1 217 ? 4.944 -0.991 -9.441 1.00 53.50 217 SER A N 1
ATOM 1740 C CA . SER A 1 217 ? 5.984 -0.297 -10.223 1.00 53.50 217 SER A CA 1
ATOM 1741 C C . SER A 1 217 ? 6.015 -0.676 -11.709 1.00 53.50 217 SER A C 1
ATOM 1743 O O . SER A 1 217 ? 6.875 -0.184 -12.434 1.00 53.50 217 SER A O 1
ATOM 1745 N N . LEU A 1 218 ? 5.098 -1.522 -12.196 1.00 50.00 218 LEU A N 1
ATOM 1746 C CA . LEU A 1 218 ? 5.052 -1.987 -13.599 1.00 50.00 218 LEU A CA 1
ATOM 1747 C C . LEU A 1 218 ? 4.844 -0.873 -14.637 1.00 50.00 218 LEU A C 1
ATOM 1749 O O . LEU A 1 218 ? 5.006 -1.112 -15.826 1.00 50.00 218 LEU A O 1
ATOM 1753 N N . ILE A 1 219 ? 4.522 0.339 -14.191 1.00 37.16 219 ILE A N 1
ATOM 1754 C CA . ILE A 1 219 ? 4.242 1.496 -15.046 1.00 37.16 219 ILE A CA 1
ATOM 1755 C C . ILE A 1 219 ? 5.387 2.520 -15.040 1.00 37.16 219 ILE A C 1
ATOM 1757 O O . ILE A 1 219 ? 5.303 3.571 -15.665 1.00 37.16 219 ILE A O 1
ATOM 1761 N N . SER A 1 220 ? 6.477 2.238 -14.320 1.00 32.91 220 SER A N 1
ATOM 1762 C CA . SER A 1 220 ? 7.640 3.122 -14.269 1.00 32.91 220 SER A CA 1
ATOM 1763 C C . SER A 1 220 ? 8.932 2.313 -14.290 1.00 32.91 220 SER A C 1
ATOM 1765 O O . SER A 1 220 ? 9.175 1.461 -13.436 1.00 32.91 220 SER A O 1
ATOM 1767 N N . ALA A 1 221 ? 9.794 2.600 -15.269 1.00 26.73 221 ALA A N 1
ATOM 1768 C CA . ALA A 1 221 ? 11.115 1.995 -15.356 1.00 26.73 221 ALA A CA 1
ATOM 1769 C C . ALA A 1 221 ? 11.848 2.167 -14.015 1.00 26.73 221 ALA A C 1
ATOM 1771 O O . ALA A 1 221 ? 12.068 3.281 -13.530 1.00 26.73 221 ALA A O 1
ATOM 1772 N N . SER A 1 222 ? 12.187 1.046 -13.385 1.00 29.47 222 SER A N 1
ATOM 1773 C CA . SER A 1 222 ? 12.975 1.019 -12.159 1.00 29.47 222 SER A CA 1
ATOM 1774 C C . SER A 1 222 ? 14.363 0.473 -12.490 1.00 29.47 222 SER A C 1
ATOM 1776 O O . SER A 1 222 ? 14.484 -0.686 -12.890 1.00 29.47 222 SER A O 1
ATOM 1778 N N . CYS A 1 223 ? 15.396 1.291 -12.312 1.00 25.73 223 CYS A N 1
ATOM 1779 C CA . CYS A 1 223 ? 16.786 0.855 -12.375 1.00 25.73 223 CYS A CA 1
ATOM 1780 C C . CYS A 1 223 ? 17.239 0.549 -10.942 1.00 25.73 223 CYS A C 1
ATOM 1782 O O . CYS A 1 223 ? 17.155 1.422 -10.079 1.00 25.73 223 CYS A O 1
ATOM 1784 N N . ASN A 1 224 ? 17.657 -0.687 -10.666 1.00 28.83 224 ASN A N 1
ATOM 1785 C CA . ASN A 1 224 ? 18.231 -1.051 -9.370 1.00 28.83 224 ASN A CA 1
ATOM 1786 C C . ASN A 1 224 ? 19.752 -0.876 -9.419 1.00 28.83 224 ASN A C 1
ATOM 1788 O O . ASN A 1 224 ? 20.383 -1.303 -10.382 1.00 28.83 224 ASN A O 1
ATOM 1792 N N . ARG A 1 225 ? 20.324 -0.274 -8.373 1.00 30.12 225 ARG A N 1
ATOM 1793 C CA . ARG A 1 225 ? 21.771 -0.194 -8.145 1.00 30.12 225 ARG A CA 1
ATOM 1794 C C . ARG A 1 225 ? 22.206 -1.488 -7.443 1.00 30.12 225 ARG A C 1
ATOM 1796 O O . ARG A 1 225 ? 21.568 -1.890 -6.473 1.00 30.12 225 ARG A O 1
ATOM 1803 N N . THR A 1 226 ? 23.233 -2.164 -7.947 1.00 31.52 226 THR A N 1
ATOM 1804 C CA . THR A 1 226 ? 23.802 -3.371 -7.328 1.00 31.52 226 THR A CA 1
ATOM 1805 C C . THR A 1 226 ? 25.311 -3.217 -7.230 1.00 31.52 226 THR A C 1
ATOM 1807 O O . THR A 1 226 ? 25.994 -3.277 -8.247 1.00 31.52 226 THR A O 1
ATOM 1810 N N . ALA A 1 227 ? 25.821 -3.045 -6.015 1.00 30.84 227 ALA A N 1
ATOM 1811 C CA . ALA A 1 227 ? 27.217 -3.278 -5.672 1.00 30.84 227 ALA A CA 1
ATOM 1812 C C . ALA A 1 227 ? 27.230 -3.852 -4.256 1.00 30.84 227 ALA A C 1
ATOM 1814 O O . ALA A 1 227 ? 26.908 -3.111 -3.341 1.00 30.84 227 ALA A O 1
ATOM 1815 N N . GLY A 1 228 ? 27.495 -5.158 -4.116 1.00 31.30 228 GLY A N 1
ATOM 1816 C CA . GLY A 1 228 ? 28.034 -5.845 -2.922 1.00 31.30 228 GLY A CA 1
ATOM 1817 C C . GLY A 1 228 ? 27.528 -5.521 -1.505 1.00 31.30 228 GLY A C 1
ATOM 1818 O O . GLY A 1 228 ? 28.130 -5.986 -0.549 1.00 31.30 228 GLY A O 1
ATOM 1819 N N . GLY A 1 229 ? 26.456 -4.757 -1.337 1.00 30.80 229 GLY A N 1
ATOM 1820 C CA . GLY A 1 229 ? 26.013 -4.177 -0.076 1.00 30.80 229 GLY A CA 1
ATOM 1821 C C . GLY A 1 229 ? 24.602 -3.612 -0.231 1.00 30.80 229 GLY A C 1
ATOM 1822 O O . GLY A 1 229 ? 24.149 -3.360 -1.347 1.00 30.80 229 GLY A O 1
ATOM 1823 N N . SER A 1 230 ? 23.894 -3.523 0.896 1.00 27.03 230 SER A N 1
ATOM 1824 C CA . SER A 1 230 ? 22.450 -3.294 1.075 1.00 27.03 230 SER A CA 1
ATOM 1825 C C . SER A 1 230 ? 21.691 -2.566 -0.057 1.00 27.03 230 SER A C 1
ATOM 1827 O O . SER A 1 230 ? 22.142 -1.538 -0.564 1.00 27.03 230 SER A O 1
ATOM 1829 N N . PRO A 1 231 ? 20.474 -3.024 -0.421 1.00 29.45 231 PRO A N 1
ATOM 1830 C CA . PRO A 1 231 ? 19.692 -2.413 -1.491 1.00 29.45 231 PRO A CA 1
ATOM 1831 C C . PRO A 1 231 ? 19.184 -1.016 -1.099 1.00 29.45 231 PRO A C 1
ATOM 1833 O O . PRO A 1 231 ? 18.204 -0.883 -0.372 1.00 29.45 231 PRO A O 1
ATOM 1836 N N . ALA A 1 232 ? 19.793 0.037 -1.647 1.00 27.44 232 ALA A N 1
ATOM 1837 C CA . ALA A 1 232 ? 19.236 1.387 -1.596 1.00 27.44 232 ALA A CA 1
ATOM 1838 C C . ALA A 1 232 ? 18.031 1.495 -2.553 1.00 27.44 232 ALA A C 1
ATOM 1840 O O . ALA A 1 232 ? 18.162 1.319 -3.771 1.00 27.44 232 ALA A O 1
ATOM 1841 N N . ARG A 1 233 ? 16.839 1.767 -2.005 1.00 31.91 233 ARG A N 1
ATOM 1842 C CA . ARG A 1 233 ? 15.623 2.068 -2.778 1.00 31.91 233 ARG A CA 1
ATOM 1843 C C . ARG A 1 233 ? 15.601 3.541 -3.210 1.00 31.91 233 ARG A C 1
ATOM 1845 O O . ARG A 1 233 ? 16.131 4.428 -2.553 1.00 31.91 233 ARG A O 1
ATOM 1852 N N . ARG A 1 234 ? 15.011 3.767 -4.382 1.00 29.11 234 ARG A N 1
ATOM 1853 C CA . ARG A 1 234 ? 14.941 5.029 -5.133 1.00 29.11 234 ARG A CA 1
ATOM 1854 C C . ARG A 1 234 ? 14.227 6.135 -4.333 1.00 29.11 234 ARG A C 1
ATOM 1856 O O . ARG A 1 234 ? 13.067 5.956 -3.999 1.00 29.11 234 ARG A O 1
ATOM 1863 N N . LYS A 1 235 ? 14.852 7.308 -4.154 1.00 23.27 235 LYS A N 1
ATOM 1864 C CA . LYS A 1 235 ? 14.124 8.565 -3.881 1.00 23.27 235 LYS A CA 1
ATOM 1865 C C . LYS A 1 235 ? 13.554 9.091 -5.204 1.00 23.27 235 LYS A C 1
ATOM 1867 O O . LYS A 1 235 ? 14.319 9.390 -6.123 1.00 23.27 235 LYS A O 1
ATOM 1872 N N . ARG A 1 236 ? 12.227 9.176 -5.339 1.00 28.38 236 ARG A N 1
ATOM 1873 C CA . ARG A 1 236 ? 11.574 9.906 -6.437 1.00 28.38 236 ARG A CA 1
ATOM 1874 C C . ARG A 1 236 ? 11.397 11.356 -6.003 1.00 28.38 236 ARG A C 1
ATOM 1876 O O . ARG A 1 236 ? 10.891 11.637 -4.927 1.00 28.38 236 ARG A O 1
ATOM 1883 N N . ARG A 1 237 ? 11.890 12.288 -6.817 1.00 22.55 237 ARG A N 1
ATOM 1884 C CA . ARG A 1 237 ? 11.770 13.727 -6.568 1.00 22.55 237 ARG A CA 1
ATOM 1885 C C . ARG A 1 237 ? 10.409 14.172 -7.112 1.00 22.55 237 ARG A C 1
ATOM 1887 O O . ARG A 1 237 ? 10.251 14.247 -8.327 1.00 22.55 237 ARG A O 1
ATOM 1894 N N . CYS A 1 238 ? 9.441 14.457 -6.244 1.00 23.06 238 CYS A N 1
ATOM 1895 C CA . CYS A 1 238 ? 8.175 15.070 -6.650 1.00 23.06 238 CYS A CA 1
ATOM 1896 C C . CYS A 1 238 ? 8.436 16.493 -7.171 1.00 23.06 238 CYS A C 1
ATOM 1898 O O . CYS A 1 238 ? 8.827 17.381 -6.417 1.00 23.06 238 CYS A O 1
ATOM 1900 N N . HIS A 1 239 ? 8.255 16.727 -8.472 1.00 24.33 239 HIS A N 1
ATOM 1901 C CA . HIS A 1 239 ? 8.180 18.076 -9.041 1.00 24.33 239 HIS A CA 1
ATOM 1902 C C . HIS A 1 239 ? 6.716 18.535 -9.019 1.00 24.33 239 HIS A C 1
ATOM 1904 O O . HIS A 1 239 ? 5.966 18.273 -9.956 1.00 24.33 239 HIS A O 1
ATOM 1910 N N . ARG A 1 240 ? 6.297 19.244 -7.961 1.00 27.09 240 ARG A N 1
ATOM 1911 C CA . ARG A 1 240 ? 5.073 20.063 -8.007 1.00 27.09 240 ARG A CA 1
ATOM 1912 C C . ARG A 1 240 ? 5.391 21.340 -8.798 1.00 27.09 240 ARG A C 1
ATOM 1914 O O . ARG A 1 240 ? 6.136 22.192 -8.326 1.00 27.09 240 ARG A O 1
ATOM 1921 N N . ARG A 1 241 ? 4.818 21.490 -9.999 1.00 26.06 241 ARG A N 1
ATOM 1922 C CA . ARG A 1 241 ? 4.609 22.813 -10.614 1.00 26.06 241 ARG A CA 1
ATOM 1923 C C . ARG A 1 241 ? 3.388 23.438 -9.933 1.00 26.06 241 ARG A C 1
ATOM 1925 O O . ARG A 1 241 ? 2.267 23.166 -10.349 1.00 26.06 241 ARG A O 1
ATOM 1932 N N . SER A 1 242 ? 3.584 24.248 -8.895 1.00 29.16 242 SER A N 1
ATOM 1933 C CA . SER A 1 242 ? 2.526 25.115 -8.363 1.00 29.16 242 SER A CA 1
ATOM 1934 C C . SER A 1 242 ? 2.602 26.487 -9.039 1.00 29.16 242 SER A C 1
ATOM 1936 O O . SER A 1 242 ? 3.609 27.189 -8.968 1.00 29.16 242 SER A O 1
ATOM 1938 N N . ARG A 1 243 ? 1.526 26.874 -9.733 1.00 30.42 243 ARG A N 1
ATOM 1939 C CA . ARG A 1 243 ? 1.273 28.275 -10.081 1.00 30.42 243 ARG A CA 1
ATOM 1940 C C . ARG A 1 243 ? 0.732 28.973 -8.828 1.00 30.42 243 ARG A C 1
ATOM 1942 O O . ARG A 1 243 ? -0.276 28.540 -8.290 1.00 30.42 243 ARG A O 1
ATOM 1949 N N . GLY A 1 244 ? 1.406 30.043 -8.406 1.00 33.00 244 GLY A N 1
ATOM 1950 C CA . GLY A 1 244 ? 0.818 31.146 -7.639 1.00 33.00 244 GLY A CA 1
ATOM 1951 C C . GLY A 1 244 ? 0.449 30.890 -6.173 1.00 33.00 244 GLY A C 1
ATOM 1952 O O . GLY A 1 244 ? -0.728 30.785 -5.861 1.00 33.00 244 GLY A O 1
ATOM 1953 N N . ARG A 1 245 ? 1.448 30.889 -5.278 1.00 25.42 245 ARG A N 1
ATOM 1954 C CA . ARG A 1 245 ? 1.471 31.563 -3.951 1.00 25.42 245 ARG A CA 1
ATOM 1955 C C . ARG A 1 245 ? 2.776 31.190 -3.221 1.00 25.42 245 ARG A C 1
ATOM 1957 O O . ARG A 1 245 ? 3.239 30.059 -3.374 1.00 25.42 245 ARG A O 1
ATOM 1964 N N . PRO A 1 246 ? 3.420 32.112 -2.480 1.00 24.97 246 PRO A N 1
ATOM 1965 C CA . PRO A 1 246 ? 4.740 31.866 -1.912 1.00 24.97 246 PRO A CA 1
ATOM 1966 C C . PRO A 1 246 ? 4.632 30.861 -0.759 1.00 24.97 246 PRO A C 1
ATOM 1968 O O . PRO A 1 246 ? 4.127 31.176 0.316 1.00 24.97 246 PRO A O 1
ATOM 1971 N N . ALA A 1 247 ? 5.108 29.636 -0.985 1.00 28.17 247 ALA A N 1
ATOM 1972 C CA . ALA A 1 247 ? 5.275 28.655 0.076 1.00 28.17 247 ALA A CA 1
ATOM 1973 C C . ALA A 1 247 ? 6.354 29.155 1.048 1.00 28.17 247 ALA A C 1
ATOM 1975 O O . ALA A 1 247 ? 7.502 29.398 0.659 1.00 28.17 247 ALA A O 1
ATOM 1976 N N . ARG A 1 248 ? 5.982 29.309 2.324 1.00 25.31 248 ARG A N 1
ATOM 1977 C CA . ARG A 1 248 ? 6.938 29.492 3.418 1.00 25.31 248 ARG A CA 1
ATOM 1978 C C . ARG A 1 248 ? 7.904 28.304 3.401 1.00 25.31 248 ARG A C 1
ATOM 1980 O O . ARG A 1 248 ? 7.493 27.149 3.425 1.00 25.31 248 ARG A O 1
ATOM 1987 N N . ARG A 1 249 ? 9.197 28.609 3.288 1.00 25.62 249 ARG A N 1
ATOM 1988 C CA . ARG A 1 249 ? 10.289 27.633 3.220 1.00 25.62 249 ARG A CA 1
ATOM 1989 C C . ARG A 1 249 ? 10.374 26.848 4.534 1.00 25.62 249 ARG A C 1
ATOM 1991 O O . ARG A 1 249 ? 10.913 27.371 5.502 1.00 25.62 249 ARG A O 1
ATOM 1998 N N . ALA A 1 250 ? 9.942 25.590 4.548 1.00 24.25 250 ALA A N 1
ATOM 1999 C CA . ALA A 1 250 ? 10.472 24.618 5.500 1.00 24.25 250 ALA A CA 1
ATOM 2000 C C . ALA A 1 250 ? 11.868 24.208 5.002 1.00 24.25 250 ALA A C 1
ATOM 2002 O O . ALA A 1 250 ? 12.010 23.499 4.004 1.00 24.25 250 ALA A O 1
ATOM 2003 N N . ARG A 1 251 ? 12.913 24.756 5.629 1.00 23.06 251 ARG A N 1
ATOM 2004 C CA . ARG A 1 251 ? 14.305 24.374 5.375 1.00 23.06 251 ARG A CA 1
ATOM 2005 C C . ARG A 1 251 ? 14.587 23.091 6.160 1.00 23.06 251 ARG A C 1
ATOM 2007 O O . ARG A 1 251 ? 14.795 23.168 7.361 1.00 23.06 251 ARG A O 1
ATOM 2014 N N . PHE A 1 252 ? 14.641 21.939 5.496 1.00 24.25 252 PHE A N 1
ATOM 2015 C CA . PHE A 1 252 ? 15.424 20.814 6.010 1.00 24.25 252 PHE A CA 1
ATOM 2016 C C . PHE A 1 252 ? 16.844 20.974 5.471 1.00 24.25 252 PHE A C 1
ATOM 2018 O O . PHE A 1 252 ? 17.084 20.866 4.267 1.00 24.25 252 PHE A O 1
ATOM 2025 N N . ALA A 1 253 ? 17.758 21.350 6.363 1.00 22.12 253 ALA A N 1
ATOM 2026 C CA . ALA A 1 253 ? 19.175 21.459 6.076 1.00 22.12 253 ALA A CA 1
ATOM 2027 C C . ALA A 1 253 ? 19.772 20.052 5.951 1.00 22.12 253 ALA A C 1
ATOM 2029 O O . ALA A 1 253 ? 19.711 19.262 6.884 1.00 22.12 253 ALA A O 1
ATOM 2030 N N . THR A 1 254 ? 20.366 19.754 4.801 1.00 25.27 254 THR A N 1
ATOM 2031 C CA . THR A 1 254 ? 21.343 18.671 4.651 1.00 25.27 254 THR A CA 1
ATOM 2032 C C . THR A 1 254 ? 22.634 19.298 4.129 1.00 25.27 254 THR A C 1
ATOM 2034 O O . THR A 1 254 ? 22.850 19.370 2.921 1.00 25.27 254 THR A O 1
ATOM 2037 N N . GLY A 1 255 ? 23.433 19.844 5.045 1.00 20.47 255 GLY A N 1
ATOM 2038 C CA . GLY A 1 255 ? 24.897 19.744 4.986 1.00 20.47 255 GLY A CA 1
ATOM 2039 C C . GLY A 1 255 ? 25.285 18.569 5.898 1.00 20.47 255 GLY A C 1
ATOM 2040 O O . GLY A 1 255 ? 24.491 18.203 6.758 1.00 20.47 255 GLY A O 1
ATOM 2041 N N . ILE A 1 256 ? 26.418 17.896 5.765 1.00 24.16 256 ILE A N 1
ATOM 2042 C CA . ILE A 1 256 ? 27.779 18.375 5.515 1.00 24.16 256 ILE A CA 1
ATOM 2043 C C . ILE A 1 256 ? 28.598 17.199 4.929 1.00 24.16 256 ILE A C 1
ATOM 2045 O O . ILE A 1 256 ? 28.203 16.047 5.093 1.00 24.16 256 ILE A O 1
ATOM 2049 N N . CYS A 1 257 ? 29.663 17.586 4.214 1.00 26.27 257 CYS A N 1
ATOM 2050 C CA . CYS A 1 257 ? 30.890 16.902 3.773 1.00 26.27 257 CYS A CA 1
ATOM 2051 C C . CYS A 1 257 ? 31.093 15.410 4.069 1.00 26.27 257 CYS A C 1
ATOM 2053 O O . CYS A 1 257 ? 31.019 15.016 5.251 1.00 26.27 257 CYS A O 1
#

Mean predicted aligned error: 11.9 Å